Protein AF-A0A6G3ZFB7-F1 (afdb_monomer)

pLDDT: mean 81.98, std 13.41, range [34.81, 96.88]

Radius of gyration: 30.28 Å; Cα contacts (8 Å, |Δi|>4): 192; chains: 1; bounding box: 73×46×76 Å

Sequence (245 aa):
MYDPETALKEPRSVVLTEKVARKLFGMADPMGQELKMESRTIMKVTGIIEDLPIQSHLEFGMLASYSTWQGTEFTNEGVYGDNHFRNFYTYTYVLLYPEVDPADMALQLTELVTTRKKVDLVSDVFTLQQLYEIHLYSDLQYELKATGGGVKIWILLGISMLILVLTWANYFNLSVAYAFELSKSIAIGKLAGANQFQIAGQLFIENLFVTTIGWLIGVIMAITLTPSVEYLFEIELSSMGILAN

Solvent-accessible surface area (backbone atoms only — not comparable to full-atom values): 14682 Å² total; per-residue (Å²): 138,64,53,86,89,56,30,46,63,52,61,39,17,25,32,26,19,47,68,44,44,38,71,76,45,55,89,55,81,54,72,70,38,79,45,75,43,95,88,69,49,66,26,32,28,41,34,75,42,76,68,74,61,90,87,48,64,73,71,75,53,66,47,66,15,62,54,36,57,72,40,73,86,73,43,84,74,68,81,67,60,92,48,66,92,73,50,88,87,63,89,83,87,80,88,78,60,95,88,59,55,60,68,61,51,18,52,50,51,31,49,47,39,45,71,76,62,66,47,87,64,95,52,98,59,55,81,76,76,60,80,88,44,41,52,37,72,51,83,62,97,79,60,80,47,88,52,70,37,51,67,55,55,54,52,50,51,51,52,54,49,53,52,50,51,53,52,48,54,51,51,51,54,50,52,59,62,48,47,58,60,49,50,52,52,52,50,53,41,48,76,73,67,51,51,76,65,58,54,52,50,52,51,49,51,53,52,50,50,54,51,49,52,52,49,52,54,49,53,53,49,48,66,69,44,43,64,59,50,26,66,76,68,76,44,91,70,66,71,61,65,77,73,71,112

Nearest PDB structures (foldseek):
  5lil-assembly1_A  TM=3.709E-01  e=1.781E-03  Aggregatibacter actinomycetemcomitans

Structure (mmCIF, N/CA/C/O backbone):
data_AF-A0A6G3ZFB7-F1
#
_entry.id   AF-A0A6G3ZFB7-F1
#
loop_
_atom_site.group_PDB
_atom_site.id
_atom_site.type_symbol
_atom_site.label_atom_id
_atom_site.label_alt_id
_atom_site.label_comp_id
_atom_site.label_asym_id
_atom_site.label_entity_id
_atom_site.label_seq_id
_atom_site.pdbx_PDB_ins_code
_atom_site.Cartn_x
_atom_site.Cartn_y
_atom_site.Cartn_z
_atom_site.occupancy
_atom_site.B_iso_or_equiv
_atom_site.auth_seq_id
_atom_site.auth_comp_id
_atom_site.auth_asym_id
_atom_site.auth_atom_id
_atom_site.pdbx_PDB_model_num
ATOM 1 N N . MET A 1 1 ? -4.963 5.119 -28.635 1.00 57.31 1 MET A N 1
ATOM 2 C CA . MET A 1 1 ? -5.100 3.825 -27.932 1.00 57.31 1 MET A CA 1
ATOM 3 C C . MET A 1 1 ? -3.837 3.037 -28.220 1.00 57.31 1 MET A C 1
ATOM 5 O O . MET A 1 1 ? -3.513 2.893 -29.393 1.00 57.31 1 MET A O 1
ATOM 9 N N . TYR A 1 2 ? -3.069 2.675 -27.195 1.00 79.44 2 TYR A N 1
ATOM 10 C CA . TYR A 1 2 ? -1.843 1.888 -27.355 1.00 79.44 2 TYR A CA 1
ATOM 11 C C . TYR A 1 2 ? -2.155 0.405 -27.133 1.00 79.44 2 TYR A C 1
ATOM 13 O O . TYR A 1 2 ? -3.170 0.074 -26.521 1.00 79.44 2 TYR A O 1
ATOM 21 N N . ASP A 1 3 ? -1.289 -0.469 -27.630 1.00 87.75 3 ASP A N 1
ATOM 22 C CA . ASP A 1 3 ? -1.364 -1.904 -27.372 1.00 87.75 3 ASP A CA 1
ATOM 23 C C . ASP A 1 3 ? -0.310 -2.278 -26.309 1.00 87.75 3 ASP A C 1
ATOM 25 O O . ASP A 1 3 ? 0.891 -2.118 -26.563 1.00 87.75 3 ASP A O 1
ATOM 29 N N . PRO A 1 4 ? -0.726 -2.744 -25.113 1.00 85.62 4 PRO A N 1
ATOM 30 C CA . PRO A 1 4 ? 0.190 -3.106 -24.034 1.00 85.62 4 PRO A CA 1
ATOM 31 C C . PRO A 1 4 ? 1.237 -4.146 -24.437 1.00 85.62 4 PRO A C 1
ATOM 33 O O . PRO A 1 4 ? 2.359 -4.103 -23.934 1.00 85.62 4 PRO A O 1
ATOM 36 N N . GLU A 1 5 ? 0.909 -5.057 -25.358 1.00 86.00 5 GLU A N 1
ATOM 37 C CA . GLU A 1 5 ? 1.833 -6.114 -25.763 1.00 86.00 5 GLU A CA 1
ATOM 38 C C . GLU A 1 5 ? 2.941 -5.619 -26.689 1.00 86.00 5 GLU A C 1
ATOM 40 O O . GLU A 1 5 ? 3.973 -6.280 -26.816 1.00 86.00 5 GLU A O 1
ATOM 45 N N . THR A 1 6 ? 2.743 -4.499 -27.383 1.00 87.81 6 THR A N 1
ATOM 46 C CA . THR A 1 6 ? 3.697 -3.983 -28.376 1.00 87.81 6 THR A CA 1
ATOM 47 C C . THR A 1 6 ? 4.373 -2.689 -27.946 1.00 87.81 6 THR A C 1
ATOM 49 O O . THR A 1 6 ? 5.453 -2.385 -28.454 1.00 87.81 6 THR A O 1
ATOM 52 N N . ALA A 1 7 ? 3.827 -1.987 -26.948 1.00 88.69 7 ALA A N 1
ATOM 53 C CA . ALA A 1 7 ? 4.289 -0.671 -26.515 1.00 88.69 7 ALA A CA 1
ATOM 54 C C . ALA A 1 7 ? 5.788 -0.588 -26.166 1.00 88.69 7 ALA A C 1
ATOM 56 O O . ALA A 1 7 ? 6.390 0.463 -26.358 1.00 88.69 7 ALA A O 1
ATOM 57 N N . LEU A 1 8 ? 6.420 -1.665 -25.688 1.00 90.25 8 LEU A N 1
ATOM 58 C CA . LEU A 1 8 ? 7.847 -1.681 -25.323 1.00 90.25 8 LEU A CA 1
ATOM 59 C C . LEU A 1 8 ? 8.668 -2.742 -26.076 1.00 90.25 8 LEU A C 1
ATOM 61 O O . LEU A 1 8 ? 9.767 -3.080 -25.643 1.00 90.25 8 LEU A O 1
ATOM 65 N N . LYS A 1 9 ? 8.163 -3.280 -27.196 1.00 88.38 9 LYS A N 1
ATOM 66 C CA . LYS A 1 9 ? 8.897 -4.290 -27.986 1.00 88.38 9 LYS A CA 1
ATOM 67 C C . LYS A 1 9 ? 10.032 -3.673 -28.808 1.00 88.38 9 LYS A C 1
ATOM 69 O O . LYS A 1 9 ? 11.150 -4.190 -28.810 1.00 88.38 9 LYS A O 1
ATOM 74 N N . GLU A 1 10 ? 9.762 -2.568 -29.499 1.00 87.50 10 GLU A N 1
ATOM 75 C CA . GLU A 1 10 ? 10.748 -1.925 -30.373 1.00 87.50 10 GLU A CA 1
ATOM 76 C C . GLU A 1 10 ? 11.788 -1.126 -29.563 1.00 87.50 10 GLU A C 1
ATOM 78 O O . GLU A 1 10 ? 11.436 -0.515 -28.544 1.00 87.50 10 GLU A O 1
ATOM 83 N N . PRO A 1 11 ? 13.067 -1.090 -29.985 1.00 87.31 11 PRO A N 1
ATOM 84 C CA . PRO A 1 11 ? 14.057 -0.196 -29.394 1.00 87.31 11 PRO A CA 1
ATOM 85 C C . PRO A 1 11 ? 13.613 1.265 -29.497 1.00 87.31 11 PRO A C 1
ATOM 87 O O . PRO A 1 11 ? 12.897 1.645 -30.419 1.00 87.31 11 PRO A O 1
ATOM 90 N N . ARG A 1 12 ? 14.083 2.103 -28.570 1.00 89.06 12 ARG A N 1
ATOM 91 C CA . ARG A 1 12 ? 13.749 3.533 -28.479 1.00 89.06 12 ARG A CA 1
ATOM 92 C C . ARG A 1 12 ? 12.255 3.794 -28.256 1.00 89.06 12 ARG A C 1
ATOM 94 O O . ARG A 1 12 ? 11.794 4.892 -28.539 1.00 89.06 12 ARG A O 1
ATOM 101 N N . SER A 1 13 ? 11.508 2.827 -27.734 1.00 93.12 13 SER A N 1
ATOM 102 C CA . SER A 1 13 ? 10.107 3.013 -27.336 1.00 93.12 13 SER A CA 1
ATOM 103 C C . SER A 1 13 ? 10.006 3.413 -25.869 1.00 93.12 13 SER A C 1
ATOM 105 O O . SER A 1 13 ? 10.772 2.907 -25.042 1.00 93.12 13 SER A O 1
ATOM 107 N N . VAL A 1 14 ? 9.057 4.289 -25.539 1.00 93.94 14 VAL A N 1
ATOM 108 C CA . VAL A 1 14 ? 8.814 4.735 -24.165 1.00 93.94 14 VAL A CA 1
ATOM 109 C C . VAL A 1 14 ? 7.327 4.812 -23.834 1.00 93.94 14 VAL A C 1
ATOM 111 O O . VAL A 1 14 ? 6.515 5.315 -24.610 1.00 93.94 14 VAL A O 1
ATOM 114 N N . VAL A 1 15 ? 6.985 4.337 -22.641 1.00 95.19 15 VAL A N 1
ATOM 115 C CA . VAL A 1 15 ? 5.663 4.448 -22.031 1.00 95.19 15 VAL A CA 1
ATOM 116 C C . VAL A 1 15 ? 5.741 5.426 -20.863 1.00 95.19 15 VAL A C 1
ATOM 118 O O . VAL A 1 15 ? 6.679 5.370 -20.070 1.00 95.19 15 VAL A O 1
ATOM 121 N N . LEU A 1 16 ? 4.771 6.332 -20.757 1.00 95.38 16 LEU A N 1
ATOM 122 C CA . LEU A 1 16 ? 4.706 7.351 -19.703 1.00 95.38 16 LEU A CA 1
ATOM 123 C C . LEU A 1 16 ? 3.470 7.151 -18.832 1.00 95.38 16 LEU A C 1
ATOM 125 O O . LEU A 1 16 ? 2.449 6.680 -19.327 1.00 95.38 16 LEU A O 1
ATOM 129 N N . THR A 1 17 ? 3.526 7.575 -17.570 1.00 95.69 17 THR A N 1
ATOM 130 C CA . THR A 1 17 ? 2.288 7.763 -16.800 1.00 95.69 17 THR A CA 1
ATOM 131 C C . THR A 1 17 ? 1.587 9.054 -17.222 1.00 95.69 17 THR A C 1
ATOM 133 O O . THR A 1 17 ? 2.231 9.986 -17.722 1.00 95.69 17 THR A O 1
ATOM 136 N N . GLU A 1 18 ? 0.276 9.145 -17.006 1.00 94.25 18 GLU A N 1
ATOM 137 C CA . GLU A 1 18 ? -0.508 10.344 -17.321 1.00 94.25 18 GLU A CA 1
ATOM 138 C C . GLU A 1 18 ? 0.072 11.620 -16.693 1.00 94.25 18 GLU A C 1
ATOM 140 O O . GLU A 1 18 ? 0.183 12.647 -17.375 1.00 94.25 18 GLU A O 1
ATOM 145 N N . LYS A 1 19 ? 0.499 11.572 -15.422 1.00 94.38 19 LYS A N 1
ATOM 146 C CA . LYS A 1 19 ? 1.113 12.716 -14.730 1.00 94.38 19 LYS A CA 1
ATOM 147 C C . LYS A 1 19 ? 2.380 13.200 -15.426 1.00 94.38 19 LYS A C 1
ATOM 149 O O . LYS A 1 19 ? 2.572 14.408 -15.587 1.00 94.38 19 LYS A O 1
ATOM 154 N N . VAL A 1 20 ? 3.245 12.282 -15.859 1.00 95.06 20 VAL A N 1
ATOM 155 C CA . VAL A 1 20 ? 4.497 12.631 -16.549 1.00 95.06 20 VAL A CA 1
ATOM 156 C C . VAL A 1 20 ? 4.234 13.110 -17.967 1.00 95.06 20 VAL A C 1
ATOM 158 O O . VAL A 1 20 ? 4.790 14.130 -18.373 1.00 95.06 20 VAL A O 1
ATOM 161 N N . ALA A 1 21 ? 3.347 12.439 -18.697 1.00 94.88 21 ALA A N 1
ATOM 162 C CA . ALA A 1 21 ? 2.944 12.849 -20.034 1.00 94.88 21 ALA A CA 1
ATOM 163 C C . ALA A 1 21 ? 2.398 14.287 -20.031 1.00 94.88 21 ALA A C 1
ATOM 165 O O . ALA A 1 21 ? 2.851 15.128 -20.807 1.00 94.88 21 ALA A O 1
ATOM 166 N N . ARG A 1 22 ? 1.517 14.617 -19.081 1.00 94.75 22 ARG A N 1
ATOM 167 C CA . ARG A 1 22 ? 0.973 15.972 -18.913 1.00 94.75 22 ARG A CA 1
ATOM 168 C C . ARG A 1 22 ? 2.038 16.992 -18.519 1.00 94.75 22 ARG A C 1
ATOM 170 O O . ARG A 1 22 ? 2.011 18.122 -18.995 1.00 94.75 22 ARG A O 1
ATOM 177 N N . LYS A 1 23 ? 2.996 16.612 -17.671 1.00 94.94 23 LYS A N 1
ATOM 178 C CA . LYS A 1 23 ? 4.107 17.492 -17.276 1.00 94.94 23 L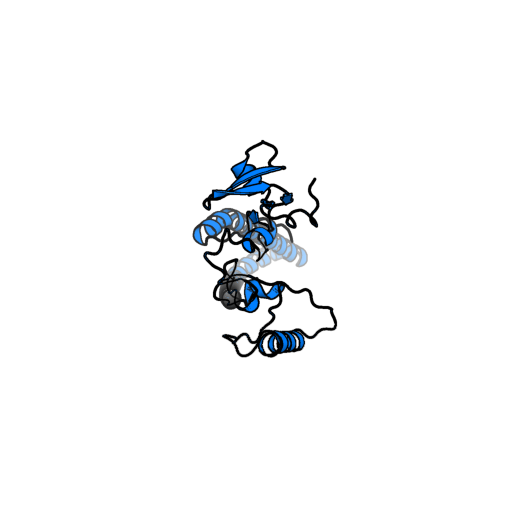YS A CA 1
ATOM 179 C C . LYS A 1 23 ? 5.025 17.833 -18.455 1.00 94.94 23 LYS A C 1
ATOM 181 O O . LYS A 1 23 ? 5.519 18.954 -18.519 1.00 94.94 23 LYS A O 1
ATOM 186 N N . LEU A 1 24 ? 5.260 16.881 -19.358 1.00 93.25 24 LEU A N 1
ATOM 187 C CA . LEU A 1 24 ? 6.164 17.048 -20.500 1.00 93.25 24 LEU A CA 1
ATOM 188 C C . LEU A 1 24 ? 5.489 17.714 -21.708 1.00 93.25 24 LEU A C 1
ATOM 190 O O . LEU A 1 24 ? 6.096 18.572 -22.341 1.00 93.25 24 LEU A O 1
ATOM 194 N N . PHE A 1 25 ? 4.245 17.342 -22.017 1.00 94.00 25 PHE A N 1
ATOM 195 C CA . PHE A 1 25 ? 3.545 17.758 -23.241 1.00 94.00 25 PHE A CA 1
ATOM 196 C C . PHE A 1 25 ? 2.389 18.742 -22.993 1.00 94.00 25 PHE A C 1
ATOM 198 O O . PHE A 1 25 ? 1.798 19.269 -23.939 1.00 94.00 25 PHE A O 1
ATOM 205 N N . GLY A 1 26 ? 2.055 19.031 -21.732 1.00 92.25 26 GLY A N 1
ATOM 206 C CA . GLY A 1 26 ? 0.933 19.896 -21.378 1.00 92.25 26 GLY A CA 1
ATOM 207 C C . GLY A 1 26 ? -0.397 19.293 -21.827 1.00 92.25 26 GLY A C 1
ATOM 208 O O . GLY A 1 26 ? -0.807 18.244 -21.338 1.00 92.25 26 GLY A O 1
ATOM 209 N N . MET A 1 27 ? -1.069 19.981 -22.753 1.00 89.38 27 MET A N 1
ATOM 210 C CA . MET A 1 27 ? -2.343 19.552 -23.351 1.00 89.38 27 MET A CA 1
ATOM 211 C C . MET A 1 27 ? -2.168 18.929 -24.747 1.00 89.38 27 MET A C 1
ATOM 213 O O . MET A 1 27 ? -3.162 18.576 -25.378 1.00 89.38 27 MET A O 1
ATOM 217 N N . ALA A 1 28 ? -0.937 18.847 -25.265 1.00 91.81 28 ALA A N 1
ATOM 218 C CA . ALA A 1 28 ? -0.670 18.224 -26.558 1.00 91.81 28 ALA A CA 1
ATOM 219 C C . ALA A 1 28 ? -0.742 16.695 -26.450 1.00 91.81 28 ALA A C 1
ATOM 221 O O . ALA A 1 28 ? -0.399 16.137 -25.411 1.00 91.81 28 ALA A O 1
ATOM 222 N N . ASP A 1 29 ? -1.153 16.027 -27.533 1.00 92.75 29 ASP A N 1
ATOM 223 C CA . ASP A 1 29 ? -1.179 14.562 -27.597 1.00 92.75 29 ASP A CA 1
ATOM 224 C C . ASP A 1 29 ? 0.259 14.005 -27.565 1.00 92.75 29 ASP A C 1
ATOM 226 O O . ASP A 1 29 ? 1.003 14.234 -28.524 1.00 92.75 29 ASP A O 1
ATOM 230 N N . PRO A 1 30 ? 0.678 13.294 -26.499 1.00 92.94 30 PRO A N 1
ATOM 231 C CA . PRO A 1 30 ? 2.038 12.768 -26.372 1.00 92.94 30 PRO A CA 1
ATOM 232 C C . PRO A 1 30 ? 2.327 11.619 -27.339 1.00 92.94 30 PRO A C 1
ATOM 234 O O . PRO A 1 30 ? 3.491 11.309 -27.588 1.00 92.94 30 PRO A O 1
ATOM 237 N N . MET A 1 31 ? 1.295 10.939 -27.844 1.00 93.94 31 MET A N 1
ATOM 238 C CA . MET A 1 31 ? 1.462 9.697 -28.589 1.00 93.94 31 MET A CA 1
ATOM 239 C C . MET A 1 31 ? 2.256 9.906 -29.880 1.00 93.94 31 MET A C 1
ATOM 241 O O . MET A 1 31 ? 1.955 10.766 -30.702 1.00 93.94 31 MET A O 1
ATOM 245 N N . GLY A 1 32 ? 3.280 9.077 -30.077 1.00 93.19 32 GLY A N 1
ATOM 246 C CA . GLY A 1 32 ? 4.155 9.119 -31.243 1.00 93.19 32 GLY A CA 1
ATOM 247 C C . GLY A 1 32 ? 5.169 10.262 -31.252 1.00 93.19 32 GLY A C 1
ATOM 248 O O . GLY A 1 32 ? 5.986 10.297 -32.172 1.00 93.19 32 GLY A O 1
ATOM 249 N N . GLN A 1 33 ? 5.153 11.153 -30.256 1.00 93.50 33 GLN A N 1
ATOM 250 C CA . GLN A 1 33 ? 6.143 12.218 -30.138 1.00 93.50 33 GLN A CA 1
ATOM 251 C C . GLN A 1 33 ? 7.505 11.685 -29.693 1.00 93.50 33 GLN A C 1
ATOM 253 O O . GLN A 1 33 ? 7.621 10.617 -29.087 1.00 93.50 33 GLN A O 1
ATOM 258 N N . GLU A 1 34 ? 8.544 12.456 -29.995 1.00 93.19 34 GLU A N 1
ATOM 259 C CA . GLU A 1 34 ? 9.920 12.143 -29.642 1.0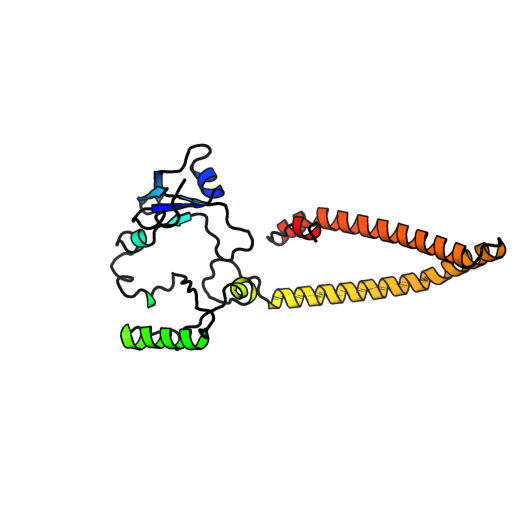0 93.19 34 GLU A CA 1
ATOM 260 C C . GLU A 1 34 ? 10.336 12.841 -28.342 1.00 93.19 34 GLU A C 1
ATOM 262 O O . GLU A 1 34 ? 10.130 14.038 -28.147 1.00 93.19 34 GLU A O 1
ATOM 267 N N . LEU A 1 35 ? 10.978 12.082 -27.462 1.00 90.44 35 LEU A N 1
ATOM 268 C CA . LEU A 1 35 ? 11.613 12.530 -26.238 1.00 90.44 35 LEU A CA 1
ATOM 269 C C . LEU A 1 35 ? 13.118 12.348 -26.358 1.00 90.44 35 LEU A C 1
ATOM 271 O O . LEU A 1 35 ? 13.624 11.243 -26.555 1.00 90.44 35 LEU A O 1
ATOM 275 N N . LYS A 1 36 ? 13.849 13.446 -26.198 1.00 88.56 36 LYS A N 1
ATOM 276 C CA . LYS A 1 36 ? 15.306 13.418 -26.151 1.00 88.56 36 LYS A CA 1
ATOM 277 C C . LYS A 1 36 ? 15.765 13.188 -24.715 1.00 88.56 36 LYS A C 1
ATOM 279 O O . LYS A 1 36 ? 15.541 14.034 -23.855 1.00 88.56 36 LYS A O 1
ATOM 284 N N . MET A 1 37 ? 16.423 12.061 -24.476 1.00 82.56 37 MET A N 1
ATOM 285 C CA . MET A 1 37 ? 17.058 11.754 -23.196 1.00 82.56 37 MET A CA 1
ATOM 286 C C . MET A 1 37 ? 18.366 12.531 -23.029 1.00 82.56 37 MET A C 1
ATOM 288 O O . MET A 1 37 ? 18.988 12.945 -24.013 1.00 82.56 37 MET A O 1
ATOM 292 N N . GLU A 1 38 ? 18.820 12.695 -21.785 1.00 75.44 38 GLU A N 1
ATOM 293 C CA . GLU A 1 38 ? 20.102 13.350 -21.473 1.00 75.44 38 GLU A CA 1
ATOM 294 C C . GLU A 1 38 ? 21.290 12.670 -22.172 1.00 75.44 38 GLU A C 1
ATOM 296 O O . GLU A 1 38 ? 22.210 13.344 -22.638 1.00 75.44 38 GLU A O 1
ATOM 301 N N . SER A 1 39 ? 21.208 11.349 -22.371 1.00 67.69 39 SER A N 1
ATOM 302 C CA . SER A 1 39 ? 22.164 10.535 -23.138 1.00 67.69 39 SER A CA 1
ATOM 303 C C . SER A 1 39 ? 22.217 10.860 -24.639 1.00 67.69 39 SER A C 1
ATOM 305 O O . SER A 1 39 ? 22.973 10.235 -25.375 1.00 67.69 39 SER A O 1
ATOM 307 N N . ARG A 1 40 ? 21.423 11.830 -25.120 1.00 72.94 40 ARG A N 1
ATOM 308 C CA . ARG A 1 40 ? 21.181 12.157 -26.540 1.00 72.94 40 ARG A CA 1
ATOM 309 C C . ARG A 1 40 ? 20.417 11.080 -27.313 1.00 72.94 40 ARG A C 1
ATOM 311 O O . ARG A 1 40 ? 20.197 11.251 -28.512 1.00 72.94 40 ARG A O 1
ATOM 318 N N . THR A 1 41 ? 19.950 10.029 -26.645 1.00 81.69 41 THR A N 1
ATOM 319 C CA . THR A 1 41 ? 19.061 9.025 -27.232 1.00 81.69 41 THR A CA 1
ATOM 320 C C . THR A 1 41 ? 17.675 9.630 -27.437 1.00 81.69 41 THR A C 1
ATOM 322 O O . THR A 1 41 ? 17.043 10.098 -26.492 1.00 81.69 41 THR A O 1
ATOM 325 N N . ILE A 1 42 ? 17.194 9.618 -28.677 1.00 89.00 42 ILE A N 1
ATOM 326 C CA . ILE A 1 42 ? 15.802 9.944 -28.992 1.00 89.00 42 ILE A CA 1
ATOM 327 C C . ILE A 1 42 ? 14.953 8.692 -28.778 1.00 89.00 42 ILE A C 1
ATOM 329 O O . ILE A 1 42 ? 15.311 7.627 -29.288 1.00 89.00 42 ILE A O 1
ATOM 333 N N . MET A 1 43 ? 13.861 8.830 -28.028 1.00 90.88 43 MET A N 1
ATOM 334 C CA . MET A 1 43 ? 12.858 7.793 -27.790 1.00 90.88 43 MET A CA 1
ATOM 335 C C . MET A 1 43 ? 11.483 8.269 -28.240 1.00 90.88 43 MET A C 1
ATOM 337 O O . MET A 1 43 ? 11.163 9.442 -28.106 1.00 90.88 43 MET A O 1
ATOM 341 N N . LYS A 1 44 ? 10.654 7.368 -28.749 1.00 94.56 44 LYS A N 1
ATOM 342 C CA . LYS A 1 44 ? 9.302 7.645 -29.218 1.00 94.56 44 LYS A CA 1
ATOM 343 C C . LYS A 1 44 ? 8.281 7.182 -28.192 1.00 94.56 44 LYS A C 1
ATOM 345 O O . LYS A 1 44 ? 8.341 6.042 -27.734 1.00 94.56 44 LYS A O 1
ATOM 350 N N . VAL A 1 45 ? 7.323 8.045 -27.868 1.00 95.81 45 VAL A N 1
ATOM 351 C CA . VAL A 1 45 ? 6.210 7.701 -26.979 1.00 95.81 45 VAL A CA 1
ATOM 352 C C . VAL A 1 45 ? 5.282 6.719 -27.689 1.00 95.81 45 VAL A C 1
ATOM 354 O O . VAL A 1 45 ? 4.670 7.039 -28.709 1.00 95.81 45 VAL A O 1
ATOM 357 N N . THR A 1 46 ? 5.177 5.514 -27.151 1.00 95.94 46 THR A N 1
ATOM 358 C CA . THR A 1 46 ? 4.402 4.397 -27.712 1.00 95.94 46 THR A CA 1
ATOM 359 C C . THR A 1 46 ? 3.224 3.999 -26.833 1.00 95.94 46 THR A C 1
ATOM 361 O O . THR A 1 46 ? 2.367 3.240 -27.283 1.00 95.94 46 THR A O 1
ATOM 364 N N . GLY A 1 47 ? 3.134 4.534 -25.615 1.00 94.06 47 GLY A N 1
ATOM 365 C CA . GLY A 1 47 ? 1.992 4.330 -24.735 1.00 94.06 47 GLY A CA 1
ATOM 366 C C . GLY A 1 47 ? 1.923 5.347 -23.603 1.00 94.06 47 GLY A C 1
ATOM 367 O O . GLY A 1 47 ? 2.928 5.935 -23.199 1.00 94.06 47 GLY A O 1
ATOM 368 N N . ILE A 1 48 ? 0.711 5.536 -23.093 1.00 94.31 48 ILE A N 1
ATOM 369 C CA . ILE A 1 48 ? 0.427 6.331 -21.900 1.00 94.31 48 ILE A CA 1
ATOM 370 C C . ILE A 1 48 ? -0.445 5.464 -21.008 1.00 94.31 48 ILE A C 1
ATOM 372 O O . ILE A 1 48 ? -1.484 4.993 -21.464 1.00 94.31 48 ILE A O 1
ATOM 376 N N . ILE A 1 49 ? -0.015 5.249 -19.772 1.00 93.88 49 ILE A N 1
ATOM 377 C CA . ILE A 1 49 ? -0.747 4.467 -18.776 1.00 93.88 49 ILE A CA 1
ATOM 378 C C . ILE A 1 49 ? -1.280 5.375 -17.673 1.00 93.88 49 ILE A C 1
ATOM 380 O O . ILE A 1 49 ? -0.719 6.446 -17.427 1.00 93.88 49 ILE A O 1
ATOM 384 N N . GLU A 1 50 ? -2.322 4.918 -16.984 1.00 92.38 50 GLU A N 1
ATOM 385 C CA . GLU A 1 50 ? -2.806 5.552 -15.757 1.00 92.38 50 GLU A CA 1
ATOM 386 C C . GLU A 1 50 ? -1.686 5.652 -14.709 1.00 92.38 50 GLU A C 1
ATOM 388 O O . GLU A 1 50 ? -0.739 4.857 -14.694 1.00 92.38 50 GLU A O 1
ATOM 393 N N . ASP A 1 51 ? -1.783 6.652 -13.832 1.00 91.00 51 ASP A N 1
ATOM 394 C CA . ASP A 1 51 ? -0.836 6.786 -12.730 1.00 91.00 51 ASP A CA 1
ATOM 395 C C . ASP A 1 51 ? -0.931 5.578 -11.787 1.00 91.00 51 ASP A C 1
ATOM 397 O O . ASP A 1 51 ? -2.011 5.087 -11.456 1.00 91.00 51 ASP A O 1
ATOM 401 N N . LEU A 1 52 ? 0.233 5.093 -11.356 1.00 88.56 52 LEU A N 1
ATOM 402 C CA . LEU A 1 52 ? 0.337 3.913 -10.504 1.00 88.56 52 LEU A CA 1
ATOM 403 C C . LEU A 1 52 ? -0.326 4.180 -9.144 1.00 88.56 52 LEU A C 1
ATOM 405 O O . LEU A 1 52 ? -0.200 5.285 -8.604 1.00 88.56 52 LEU A O 1
ATOM 409 N N . PRO A 1 53 ? -0.991 3.178 -8.543 1.00 85.44 53 PRO A N 1
ATOM 410 C CA . PRO A 1 53 ? -1.566 3.345 -7.219 1.00 85.44 53 PRO A CA 1
ATOM 411 C C . PRO A 1 53 ? -0.459 3.620 -6.196 1.00 85.44 53 PRO A C 1
ATOM 413 O O . PRO A 1 53 ? 0.609 3.012 -6.244 1.00 85.44 53 PRO A O 1
ATOM 416 N N . ILE A 1 54 ? -0.752 4.469 -5.205 1.00 78.56 54 ILE A N 1
ATOM 417 C CA . ILE A 1 54 ? 0.180 4.839 -4.117 1.00 78.56 54 ILE A CA 1
ATOM 418 C C . ILE A 1 54 ? 0.721 3.596 -3.382 1.00 78.56 54 ILE A C 1
ATOM 420 O O . ILE A 1 54 ? 1.839 3.582 -2.871 1.00 78.56 54 ILE A O 1
ATOM 424 N N . GLN A 1 55 ? -0.061 2.517 -3.367 1.00 75.38 55 GLN A N 1
ATOM 425 C CA . GLN A 1 55 ? 0.252 1.244 -2.719 1.00 75.38 55 GLN A CA 1
ATOM 426 C C . GLN A 1 55 ? 1.162 0.331 -3.563 1.00 75.38 55 GLN A C 1
ATOM 428 O O . GLN A 1 55 ? 1.516 -0.756 -3.118 1.00 75.38 55 GLN A O 1
ATOM 433 N N . SER A 1 56 ? 1.542 0.731 -4.778 1.00 83.62 56 SER A N 1
ATOM 434 C CA . SER A 1 56 ? 2.478 -0.028 -5.611 1.00 83.62 56 SER A CA 1
ATOM 435 C C . SER A 1 56 ? 3.892 0.041 -5.028 1.00 83.62 56 SER A C 1
ATOM 437 O O . SER A 1 56 ? 4.337 1.103 -4.581 1.00 83.62 56 SER A O 1
ATOM 439 N N . HIS A 1 57 ? 4.608 -1.087 -5.019 1.00 82.12 57 HIS A N 1
ATOM 440 C CA . HIS A 1 57 ? 6.054 -1.108 -4.746 1.00 82.12 57 HIS A CA 1
ATOM 441 C C . HIS A 1 57 ? 6.854 -0.687 -5.987 1.00 82.12 57 HIS A C 1
ATOM 443 O O . HIS A 1 57 ? 7.986 -0.227 -5.879 1.00 82.12 57 HIS A O 1
ATOM 449 N N . LEU A 1 58 ? 6.250 -0.833 -7.168 1.00 86.94 58 LEU A N 1
ATOM 450 C CA . LEU A 1 58 ? 6.791 -0.373 -8.432 1.00 86.94 58 LEU A CA 1
ATOM 451 C C . LEU A 1 58 ? 6.347 1.076 -8.648 1.00 86.94 58 LEU A C 1
ATOM 453 O O . LEU A 1 58 ? 5.168 1.324 -8.901 1.00 86.94 58 LEU A O 1
ATOM 457 N N . GLU A 1 59 ? 7.282 2.016 -8.546 1.00 85.19 59 GLU A N 1
ATOM 458 C CA . GLU A 1 59 ? 7.047 3.442 -8.767 1.00 85.19 59 GLU A CA 1
ATOM 459 C C . GLU A 1 59 ? 7.900 3.925 -9.943 1.00 85.19 59 GLU A C 1
ATOM 461 O O . GLU A 1 59 ? 9.127 3.853 -9.919 1.00 85.19 59 GLU A O 1
ATOM 466 N N . PHE A 1 60 ? 7.249 4.393 -11.006 1.00 90.00 60 PHE A N 1
ATOM 467 C CA . PHE A 1 60 ? 7.925 4.986 -12.153 1.00 90.00 60 PHE A CA 1
ATOM 468 C C . PHE A 1 60 ? 7.044 6.045 -12.807 1.00 90.00 60 PHE A C 1
ATOM 470 O O . PHE A 1 60 ? 5.820 5.976 -12.776 1.00 90.00 60 PHE A O 1
ATOM 477 N N . GLY A 1 61 ? 7.691 7.010 -13.457 1.00 91.19 61 GLY A N 1
ATOM 478 C CA . GLY A 1 61 ? 7.032 7.966 -14.347 1.00 91.19 61 GLY A CA 1
ATOM 479 C C . GLY A 1 61 ? 7.197 7.640 -15.836 1.00 91.19 61 GLY A C 1
ATOM 480 O O . GLY A 1 61 ? 6.469 8.152 -16.685 1.00 91.19 61 GLY A O 1
ATOM 481 N N . MET A 1 62 ? 8.182 6.798 -16.152 1.00 91.50 62 MET A N 1
ATOM 482 C CA . MET A 1 62 ? 8.603 6.454 -17.502 1.00 91.50 62 MET A CA 1
ATOM 483 C C . MET A 1 62 ? 9.149 5.025 -17.519 1.00 91.50 62 MET A C 1
ATOM 485 O O . MET A 1 62 ? 9.985 4.681 -16.687 1.00 91.50 62 MET A O 1
ATOM 489 N N . LEU A 1 63 ? 8.721 4.225 -18.493 1.00 91.25 63 LEU A N 1
ATOM 490 C CA . LEU A 1 63 ? 9.314 2.932 -18.822 1.00 91.25 63 LEU A CA 1
ATOM 491 C C . LEU A 1 63 ? 9.873 2.986 -20.234 1.00 91.25 63 LEU A C 1
ATOM 493 O O . LEU A 1 63 ? 9.144 3.263 -21.183 1.00 91.25 63 LEU A O 1
ATOM 497 N N . ALA A 1 64 ? 11.160 2.700 -20.375 1.00 89.44 64 ALA A N 1
ATOM 498 C CA . ALA A 1 64 ? 11.811 2.582 -21.669 1.00 89.44 64 ALA A CA 1
ATOM 499 C C . ALA A 1 64 ? 11.952 1.109 -22.062 1.00 89.44 64 ALA A C 1
ATOM 501 O O . ALA A 1 64 ? 12.099 0.228 -21.214 1.00 89.44 64 ALA A O 1
ATOM 502 N N . SER A 1 65 ? 11.925 0.847 -23.365 1.00 87.88 65 SER A N 1
ATOM 503 C CA . SER A 1 65 ? 12.101 -0.498 -23.899 1.00 87.88 65 SER A CA 1
ATOM 504 C C . SER A 1 65 ? 13.470 -1.067 -23.517 1.00 87.88 65 SER A C 1
ATOM 506 O O . SER A 1 65 ? 14.505 -0.452 -23.794 1.00 87.88 65 SER A O 1
ATOM 508 N N . TYR A 1 66 ? 13.476 -2.271 -22.936 1.00 80.94 66 TYR A N 1
ATOM 509 C CA . TYR A 1 66 ? 14.698 -2.966 -22.522 1.00 80.94 66 TYR A CA 1
ATOM 510 C C . TYR A 1 66 ? 15.628 -3.272 -23.706 1.00 80.94 66 TYR A C 1
ATOM 512 O O . TYR A 1 66 ? 16.847 -3.265 -23.546 1.00 80.94 66 TYR A O 1
ATOM 520 N N . SER A 1 67 ? 15.089 -3.462 -24.918 1.00 80.44 67 SER A N 1
ATOM 521 C CA . SER A 1 67 ? 15.912 -3.672 -26.119 1.00 80.44 67 SER A CA 1
ATOM 522 C C . SER A 1 67 ? 16.741 -2.434 -26.485 1.00 80.44 67 SER A C 1
ATOM 524 O O . SER A 1 67 ? 17.828 -2.566 -27.044 1.00 80.44 67 SER A O 1
ATOM 526 N N . THR A 1 68 ? 16.300 -1.236 -26.081 1.00 78.12 68 THR A N 1
ATOM 527 C CA . THR A 1 68 ? 17.101 -0.002 -26.182 1.00 78.12 68 THR A CA 1
ATOM 528 C C . THR A 1 68 ? 18.349 -0.061 -25.304 1.00 78.12 68 THR A C 1
ATOM 530 O O . THR A 1 68 ? 19.390 0.448 -25.701 1.00 78.12 68 THR A O 1
ATOM 533 N N . TRP A 1 69 ? 18.249 -0.688 -24.126 1.00 70.12 69 TRP A N 1
ATOM 534 C CA . TRP A 1 69 ? 19.357 -0.845 -23.179 1.00 70.12 69 TRP A CA 1
ATOM 535 C C . TRP A 1 69 ? 20.353 -1.931 -23.609 1.00 70.12 69 TRP A C 1
ATOM 537 O O . TRP A 1 69 ? 21.542 -1.821 -23.330 1.00 70.12 69 TRP A O 1
ATOM 547 N N . GLN A 1 70 ? 19.879 -2.976 -24.296 1.00 62.22 70 GLN A N 1
ATOM 548 C CA . GLN A 1 70 ? 20.737 -4.027 -24.862 1.00 62.22 70 GLN A CA 1
ATOM 549 C C . GLN A 1 70 ? 21.541 -3.547 -26.075 1.00 62.22 70 GLN A C 1
ATOM 551 O O . GLN A 1 70 ? 22.644 -4.034 -26.323 1.00 62.22 70 GLN A O 1
ATOM 556 N N . GLY A 1 71 ? 21.000 -2.590 -26.833 1.00 57.12 71 GLY A N 1
ATOM 557 C CA . GLY A 1 71 ? 21.779 -1.841 -27.807 1.00 57.12 71 GLY A CA 1
ATOM 558 C C . GLY A 1 71 ? 22.870 -1.067 -27.074 1.00 57.12 71 GLY A C 1
ATOM 559 O O . GLY A 1 71 ? 22.603 -0.406 -26.078 1.00 57.12 71 GLY A O 1
ATOM 560 N N . THR A 1 72 ? 24.102 -1.135 -27.563 1.00 54.06 72 THR A N 1
ATOM 561 C CA . THR A 1 72 ? 25.341 -0.578 -26.985 1.00 54.06 72 THR A CA 1
ATOM 562 C C . THR A 1 72 ? 25.337 0.937 -26.675 1.00 54.06 72 THR A C 1
ATOM 564 O O . THR A 1 72 ? 26.388 1.499 -26.391 1.00 54.06 72 THR A O 1
ATOM 567 N N . GLU A 1 73 ? 24.195 1.625 -26.765 1.00 53.41 73 GLU A N 1
ATOM 568 C CA . GLU A 1 73 ? 24.032 3.068 -26.553 1.00 53.41 73 GLU A CA 1
ATOM 569 C C . GLU A 1 73 ? 24.049 3.478 -25.064 1.00 53.41 73 GLU A C 1
ATOM 571 O O . GLU A 1 73 ? 24.399 4.619 -24.773 1.00 53.41 73 GLU A O 1
ATOM 576 N N . PHE A 1 74 ? 23.717 2.584 -24.118 1.00 52.94 74 PHE A N 1
ATOM 577 C CA . PHE A 1 74 ? 23.685 2.907 -22.673 1.00 52.94 74 PHE A CA 1
ATOM 578 C C . PHE A 1 74 ? 24.820 2.296 -21.847 1.00 52.94 74 PHE A C 1
ATOM 580 O O . PHE A 1 74 ? 25.127 2.782 -20.759 1.00 52.94 74 PHE A O 1
ATOM 587 N N . THR A 1 75 ? 25.471 1.251 -22.354 1.00 52.97 75 THR A N 1
ATOM 588 C CA . THR A 1 75 ? 26.584 0.591 -21.671 1.00 52.97 75 THR A CA 1
ATOM 589 C C . THR A 1 75 ? 27.835 0.758 -22.518 1.00 52.97 75 THR A C 1
ATOM 591 O O . THR A 1 75 ? 27.931 0.156 -23.588 1.00 52.97 75 THR A O 1
ATOM 594 N N . ASN A 1 76 ? 28.795 1.559 -22.046 1.00 46.91 76 ASN A N 1
ATOM 595 C CA . ASN A 1 76 ? 30.147 1.533 -22.598 1.00 46.91 76 ASN A CA 1
ATOM 596 C C . ASN A 1 76 ? 30.636 0.074 -22.580 1.00 46.91 76 ASN A C 1
ATOM 598 O O . ASN A 1 76 ? 30.712 -0.539 -21.519 1.00 46.91 76 ASN A O 1
ATOM 602 N N . GLU A 1 77 ? 30.904 -0.465 -23.769 1.00 44.94 77 GLU A N 1
ATOM 603 C CA . GLU A 1 77 ? 31.657 -1.701 -24.004 1.00 44.94 77 GLU A CA 1
ATOM 604 C C . GLU A 1 77 ? 31.180 -2.955 -23.254 1.00 44.94 77 GLU A C 1
ATOM 606 O O . GLU A 1 77 ? 31.801 -3.367 -22.288 1.00 44.94 77 GLU A O 1
ATOM 611 N N . GLY A 1 78 ? 30.143 -3.647 -23.738 1.00 47.06 78 GLY A N 1
ATOM 612 C CA . GLY A 1 78 ? 30.024 -5.111 -23.577 1.00 47.06 78 GLY A CA 1
ATOM 613 C C . GLY A 1 78 ? 29.967 -5.706 -22.155 1.00 47.06 78 GLY A C 1
ATOM 614 O O . GLY A 1 78 ? 29.858 -6.923 -22.039 1.00 47.06 78 GLY A O 1
ATOM 615 N N . VAL A 1 79 ? 29.989 -4.904 -21.082 1.00 46.78 79 VAL A N 1
ATOM 616 C CA . VAL A 1 79 ? 30.068 -5.382 -19.686 1.00 46.78 79 VAL A CA 1
ATOM 617 C C . VAL A 1 79 ? 28.807 -6.151 -19.273 1.00 46.78 79 VAL A C 1
ATOM 619 O O . VAL A 1 79 ? 28.879 -7.064 -18.455 1.00 46.78 79 VAL A O 1
ATOM 622 N N . TYR A 1 80 ? 27.663 -5.834 -19.885 1.00 50.38 80 TYR A N 1
ATOM 623 C CA . TYR A 1 80 ? 26.378 -6.505 -19.650 1.00 50.38 80 TYR A CA 1
ATOM 624 C C . TYR A 1 80 ? 25.893 -7.333 -20.851 1.00 50.38 80 TYR A C 1
ATOM 626 O O . TYR A 1 80 ? 24.765 -7.822 -20.839 1.00 50.38 80 TYR A O 1
ATOM 634 N N . GLY A 1 81 ? 26.733 -7.497 -21.881 1.00 50.03 81 GLY A N 1
ATOM 635 C CA . GLY A 1 81 ? 26.440 -8.361 -23.023 1.00 50.03 81 GLY A CA 1
ATOM 636 C C . GLY A 1 81 ? 26.408 -9.833 -22.601 1.00 50.03 81 GLY A C 1
ATOM 637 O O . GLY A 1 81 ? 27.331 -10.313 -21.946 1.00 50.03 81 GLY A O 1
ATOM 638 N N . ASP A 1 82 ? 25.322 -10.527 -22.952 1.00 51.22 82 ASP A N 1
ATOM 639 C CA . ASP A 1 82 ? 25.026 -11.962 -22.762 1.00 51.22 82 ASP A CA 1
ATOM 640 C C . ASP A 1 82 ? 25.015 -12.548 -21.333 1.00 51.22 82 ASP A C 1
ATOM 642 O O . ASP A 1 82 ? 24.418 -13.606 -21.114 1.00 51.22 82 ASP A O 1
ATOM 646 N N . ASN A 1 83 ? 25.572 -11.868 -20.327 1.00 55.22 83 ASN A N 1
ATOM 647 C CA . ASN A 1 83 ? 25.604 -12.342 -18.936 1.00 55.22 83 ASN A CA 1
ATOM 648 C C . ASN A 1 83 ? 24.613 -11.594 -18.032 1.00 55.22 83 ASN A C 1
ATOM 650 O O . ASN A 1 83 ? 24.979 -11.010 -17.011 1.00 55.22 83 ASN A O 1
ATOM 654 N N . HIS A 1 84 ? 23.327 -11.668 -18.391 1.00 61.25 84 HIS A N 1
ATOM 655 C CA . HIS A 1 84 ? 22.205 -11.025 -17.687 1.00 61.25 84 HIS A CA 1
ATOM 656 C C . HIS A 1 84 ? 22.148 -11.322 -16.176 1.00 61.25 84 HIS A C 1
ATOM 658 O O . HIS A 1 84 ? 21.698 -10.483 -15.406 1.00 61.25 84 HIS A O 1
ATOM 664 N N . PHE A 1 85 ? 22.664 -12.471 -15.733 1.00 62.97 85 PHE A N 1
ATOM 665 C CA . PHE A 1 85 ? 22.687 -12.870 -14.319 1.00 62.97 85 PHE A C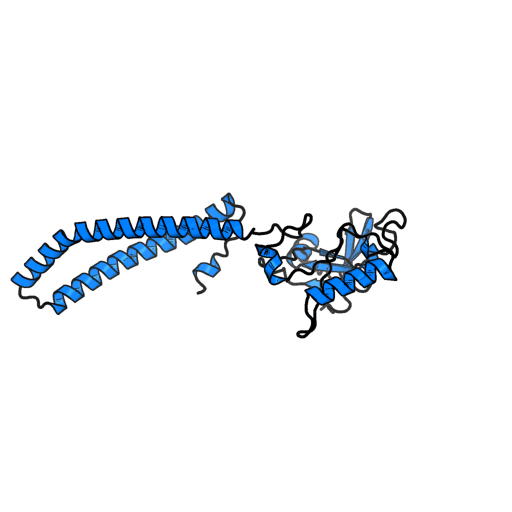A 1
ATOM 666 C C . PHE A 1 85 ? 23.690 -12.099 -13.449 1.00 62.97 85 PHE A C 1
ATOM 668 O O . PHE A 1 85 ? 23.659 -12.232 -12.231 1.00 62.97 85 PHE A O 1
ATOM 675 N N . ARG A 1 86 ? 24.577 -11.295 -14.049 1.00 61.22 86 ARG A N 1
ATOM 676 C CA . ARG A 1 86 ? 25.486 -10.390 -13.325 1.00 61.22 86 ARG A CA 1
ATOM 677 C C . ARG A 1 86 ? 24.986 -8.947 -13.303 1.00 61.22 86 ARG A C 1
ATOM 679 O O . ARG A 1 86 ? 25.697 -8.063 -12.831 1.00 61.22 86 ARG A O 1
ATOM 686 N N . ASN A 1 87 ? 23.797 -8.687 -13.847 1.00 65.44 87 ASN A N 1
ATOM 687 C CA . ASN A 1 87 ? 23.222 -7.355 -13.828 1.00 65.44 87 ASN A CA 1
ATOM 688 C C . ASN A 1 87 ? 22.527 -7.106 -12.484 1.00 65.44 87 ASN A C 1
ATOM 690 O O . ASN A 1 87 ? 21.395 -7.526 -12.262 1.00 65.44 87 ASN A O 1
ATOM 694 N N . PHE A 1 88 ? 23.220 -6.398 -11.595 1.00 62.50 88 PHE A N 1
ATOM 695 C CA . PHE A 1 88 ? 22.709 -6.024 -10.273 1.00 62.50 88 PHE A CA 1
ATOM 696 C C . PHE A 1 88 ? 21.715 -4.852 -10.307 1.00 62.50 88 PHE A C 1
ATOM 698 O O . PHE A 1 88 ? 21.211 -4.452 -9.265 1.00 62.50 88 PHE A O 1
ATOM 705 N N . TYR A 1 89 ? 21.422 -4.300 -11.490 1.00 66.00 89 TYR A N 1
ATOM 706 C CA . TYR A 1 89 ? 20.556 -3.131 -11.667 1.00 66.00 89 TYR A CA 1
ATOM 707 C C . TYR A 1 89 ? 19.177 -3.477 -12.245 1.00 66.00 89 TYR A C 1
ATOM 709 O O . TYR A 1 89 ? 18.427 -2.581 -12.629 1.00 66.00 89 TYR A O 1
ATOM 717 N N . THR A 1 90 ? 18.830 -4.765 -12.340 1.00 73.81 90 THR A N 1
ATOM 718 C CA . THR A 1 90 ? 17.542 -5.219 -12.881 1.00 73.81 90 THR A CA 1
ATOM 719 C C . THR A 1 90 ? 16.757 -6.029 -11.863 1.00 73.81 90 THR A C 1
ATOM 721 O O . THR A 1 90 ? 17.214 -7.076 -11.411 1.00 73.81 90 THR A O 1
ATOM 724 N N . TYR A 1 91 ? 15.532 -5.591 -11.584 1.00 80.19 91 TYR A N 1
ATOM 725 C CA . TYR A 1 91 ? 14.549 -6.381 -10.849 1.00 80.19 91 TYR A CA 1
ATOM 726 C C . TYR A 1 91 ? 13.867 -7.359 -11.804 1.00 80.19 91 TYR A C 1
ATOM 728 O O . TYR A 1 91 ? 13.430 -6.969 -12.888 1.00 80.19 91 TYR A O 1
ATOM 736 N N . THR A 1 92 ? 13.770 -8.625 -11.403 1.00 83.75 92 THR A N 1
ATOM 737 C CA . THR A 1 92 ? 13.122 -9.673 -12.199 1.00 83.75 92 THR A CA 1
ATOM 738 C C . THR A 1 92 ? 11.889 -10.171 -11.468 1.00 83.75 92 THR A C 1
ATOM 740 O O . THR A 1 92 ? 11.976 -10.628 -10.333 1.00 83.75 92 THR A O 1
ATOM 743 N N . TYR A 1 93 ? 10.748 -10.106 -12.144 1.00 88.00 93 TYR A N 1
ATOM 744 C CA . TYR A 1 93 ? 9.487 -10.636 -11.647 1.00 88.00 93 TYR A CA 1
ATOM 745 C C . TYR A 1 93 ? 9.197 -11.956 -12.348 1.00 88.00 93 TYR A C 1
ATOM 747 O O . TYR A 1 93 ? 9.303 -12.051 -13.571 1.00 88.00 93 TYR A O 1
ATOM 755 N N . VAL A 1 94 ? 8.823 -12.969 -11.572 1.00 89.88 94 VAL A N 1
ATOM 756 C CA . VAL A 1 94 ? 8.435 -14.283 -12.084 1.00 89.88 94 VAL A CA 1
ATOM 757 C C . VAL A 1 94 ? 7.040 -14.621 -11.586 1.00 89.88 94 VAL A C 1
ATOM 759 O O . VAL A 1 94 ? 6.724 -14.421 -10.415 1.00 89.88 94 VAL A O 1
ATOM 762 N N . LEU A 1 95 ? 6.197 -15.120 -12.486 1.00 91.81 95 LEU A N 1
ATOM 763 C CA . LEU A 1 95 ? 4.893 -15.664 -12.134 1.00 91.81 95 LEU A CA 1
ATOM 764 C C . LEU A 1 95 ? 5.037 -17.178 -12.004 1.00 91.81 95 LEU A C 1
ATOM 766 O O . LEU A 1 95 ? 5.345 -17.854 -12.985 1.00 91.81 95 LEU A O 1
ATOM 770 N N . LEU A 1 96 ? 4.850 -17.693 -10.791 1.00 91.25 96 LEU A N 1
ATOM 771 C CA . LEU A 1 96 ? 4.901 -19.127 -10.524 1.00 91.25 96 LEU A CA 1
ATOM 772 C C . LEU A 1 96 ? 3.531 -19.766 -10.763 1.00 91.25 96 LEU A C 1
ATOM 774 O O . LEU A 1 96 ? 2.494 -19.145 -10.520 1.00 91.25 96 LEU A O 1
ATOM 778 N N . TYR A 1 97 ? 3.535 -21.018 -11.219 1.00 93.25 97 TYR A N 1
ATOM 779 C CA . TYR A 1 97 ? 2.327 -21.841 -11.208 1.00 93.25 97 TYR A CA 1
ATOM 780 C C . TYR A 1 97 ? 1.942 -22.190 -9.761 1.00 93.25 97 TYR A C 1
ATOM 782 O O . TYR A 1 97 ? 2.841 -22.321 -8.926 1.00 93.25 97 TYR A O 1
ATOM 790 N N . PRO A 1 98 ? 0.644 -22.365 -9.449 1.00 90.06 98 PRO A N 1
ATOM 791 C CA . PRO A 1 98 ? 0.180 -22.604 -8.080 1.00 90.06 98 PRO A CA 1
ATOM 792 C C . PRO A 1 98 ? 0.819 -23.813 -7.383 1.00 90.06 98 PRO A C 1
ATOM 794 O O . PRO A 1 98 ? 0.913 -23.832 -6.161 1.00 90.06 98 PRO A O 1
ATOM 797 N N . GLU A 1 99 ? 1.243 -24.824 -8.144 1.00 93.31 99 GLU A N 1
ATOM 798 C CA . GLU A 1 99 ? 1.824 -26.063 -7.623 1.00 93.31 99 GLU A CA 1
ATOM 799 C C . GLU A 1 99 ? 3.338 -25.980 -7.363 1.00 93.31 99 GLU A C 1
ATOM 801 O O . GLU A 1 99 ? 3.923 -26.938 -6.859 1.00 93.31 99 GLU A O 1
ATOM 806 N N . VAL A 1 100 ? 3.991 -24.876 -7.735 1.00 93.38 100 VAL A N 1
ATOM 807 C CA . VAL A 1 100 ? 5.448 -24.727 -7.632 1.00 93.38 100 VAL A CA 1
ATOM 808 C C . VAL A 1 100 ? 5.821 -24.152 -6.271 1.00 93.38 100 VAL A C 1
ATOM 810 O O . VAL A 1 100 ? 5.426 -23.035 -5.941 1.00 93.38 100 VAL A O 1
ATOM 813 N N . ASP A 1 101 ? 6.646 -24.881 -5.517 1.00 91.56 101 ASP A N 1
ATOM 814 C CA . ASP A 1 101 ? 7.279 -24.349 -4.310 1.00 91.56 101 ASP A CA 1
ATOM 815 C C . ASP A 1 101 ? 8.326 -23.281 -4.701 1.00 91.56 101 ASP A C 1
ATOM 817 O O . ASP A 1 101 ? 9.261 -23.576 -5.463 1.00 91.56 101 ASP A O 1
ATOM 821 N N . PRO A 1 102 ? 8.206 -22.034 -4.205 1.00 90.81 102 PRO A N 1
ATOM 822 C CA . PRO A 1 102 ? 9.197 -20.990 -4.443 1.00 90.81 102 PRO A CA 1
ATOM 823 C C . PRO A 1 102 ? 10.623 -21.383 -4.030 1.00 90.81 102 PRO A C 1
ATOM 825 O O . PRO A 1 102 ? 11.573 -20.970 -4.697 1.00 90.81 102 PRO A O 1
ATOM 828 N N . ALA A 1 103 ? 10.796 -22.176 -2.968 1.00 90.06 103 ALA A N 1
ATOM 829 C CA . ALA A 1 103 ? 12.113 -22.609 -2.503 1.00 90.06 103 ALA A CA 1
ATOM 830 C C . ALA A 1 103 ? 12.774 -23.568 -3.505 1.00 90.06 103 ALA A C 1
ATOM 832 O O . ALA A 1 103 ? 13.938 -23.382 -3.872 1.00 90.06 103 ALA A O 1
ATOM 833 N N . ASP A 1 104 ? 12.011 -24.533 -4.023 1.00 91.25 104 ASP A N 1
ATOM 834 C CA . ASP A 1 104 ? 12.484 -25.461 -5.053 1.00 91.25 104 ASP A CA 1
ATOM 835 C C . ASP A 1 104 ? 12.813 -24.727 -6.357 1.00 91.25 104 ASP A C 1
ATOM 837 O O . ASP A 1 104 ? 13.837 -24.998 -6.992 1.00 91.25 104 ASP A O 1
ATOM 841 N N . MET A 1 105 ? 11.983 -23.754 -6.748 1.00 91.44 105 MET A N 1
ATOM 842 C CA . MET A 1 105 ? 12.256 -22.913 -7.914 1.00 91.44 105 MET A CA 1
ATOM 843 C C . MET A 1 105 ? 13.558 -22.124 -7.740 1.00 91.44 105 MET A C 1
ATOM 845 O O . MET A 1 105 ? 14.364 -22.038 -8.668 1.00 91.44 105 MET A O 1
ATOM 849 N N . ALA A 1 106 ? 13.799 -21.568 -6.554 1.00 89.94 106 ALA A N 1
ATOM 850 C CA . ALA A 1 106 ? 15.006 -20.804 -6.269 1.00 89.94 106 ALA A CA 1
ATOM 851 C C . ALA A 1 106 ? 16.280 -21.669 -6.360 1.00 89.94 106 ALA A C 1
ATOM 853 O O . ALA A 1 106 ? 17.292 -21.238 -6.926 1.00 89.94 106 ALA A O 1
ATOM 854 N N . LEU A 1 107 ? 16.218 -22.925 -5.904 1.00 88.94 107 LEU A N 1
ATOM 855 C CA . LEU A 1 107 ? 17.300 -23.900 -6.080 1.00 88.94 107 LEU A CA 1
ATOM 856 C C . LEU A 1 107 ? 17.544 -24.222 -7.560 1.00 88.94 107 LEU A C 1
ATOM 858 O O . LEU A 1 107 ? 18.689 -24.194 -8.012 1.00 88.94 107 LEU A O 1
ATOM 862 N N . GLN A 1 108 ? 16.486 -24.447 -8.342 1.00 88.56 108 GLN A N 1
ATOM 863 C CA . GLN A 1 108 ? 16.607 -24.705 -9.782 1.00 88.56 108 GLN A CA 1
ATOM 864 C C . GLN A 1 108 ? 17.200 -23.511 -10.546 1.00 88.56 108 GLN A C 1
ATOM 866 O O . GLN A 1 108 ? 18.018 -23.700 -11.449 1.00 88.56 108 GLN A O 1
ATOM 871 N N . LEU A 1 109 ? 16.837 -22.274 -10.179 1.00 86.62 109 LEU A N 1
ATOM 872 C CA . LEU A 1 109 ? 17.459 -21.064 -10.732 1.00 86.62 109 LEU A CA 1
ATOM 873 C C . LEU A 1 109 ? 18.951 -21.012 -10.398 1.00 86.62 109 LEU A C 1
ATOM 875 O O . LEU A 1 109 ? 19.772 -20.737 -11.273 1.00 86.62 109 LEU A O 1
ATOM 879 N N . THR A 1 110 ? 19.306 -21.332 -9.155 1.00 86.81 110 THR A N 1
ATOM 880 C CA . THR A 1 110 ? 20.701 -21.387 -8.699 1.00 86.81 110 THR A CA 1
ATOM 881 C C . THR A 1 110 ? 21.508 -22.398 -9.503 1.00 86.81 110 THR A C 1
ATOM 883 O O . THR A 1 110 ? 22.569 -22.056 -10.029 1.00 86.81 110 THR A O 1
ATOM 886 N N . GLU A 1 111 ? 20.994 -23.614 -9.684 1.00 85.62 111 GLU A N 1
ATOM 887 C CA . GLU A 1 111 ? 21.649 -24.651 -10.486 1.00 85.62 111 GLU A CA 1
ATOM 888 C C . GLU A 1 111 ? 21.802 -24.218 -11.952 1.00 85.62 111 GLU A C 1
ATOM 890 O O . GLU A 1 111 ? 22.872 -24.371 -12.550 1.00 85.62 111 GLU A O 1
ATOM 895 N N . LEU A 1 112 ? 20.756 -23.627 -12.537 1.00 83.81 112 LEU A N 1
ATOM 896 C CA . LEU A 1 112 ? 20.777 -23.152 -13.917 1.00 83.81 112 LEU A CA 1
ATOM 897 C C . LEU A 1 112 ? 21.872 -22.098 -14.135 1.00 83.81 112 LEU A C 1
ATOM 899 O O . LEU A 1 112 ? 22.598 -22.158 -15.131 1.00 83.81 112 LEU A O 1
ATOM 903 N N . VAL A 1 113 ? 22.026 -21.154 -13.210 1.00 80.25 113 VAL A N 1
ATOM 904 C CA . VAL A 1 113 ? 22.998 -20.062 -13.341 1.00 80.25 113 VAL A CA 1
ATOM 905 C C . VAL A 1 113 ? 24.428 -20.531 -13.068 1.00 80.25 113 VAL A C 1
ATOM 907 O O . VAL A 1 113 ? 25.331 -20.244 -13.857 1.00 80.25 113 VAL A O 1
ATOM 910 N N . THR A 1 114 ? 24.635 -21.313 -12.011 1.00 80.06 114 THR A N 1
ATOM 911 C CA . THR A 1 114 ? 25.967 -21.816 -11.633 1.00 80.06 114 THR A CA 1
ATOM 912 C C . THR A 1 114 ? 26.486 -22.855 -12.627 1.00 80.06 114 THR A C 1
ATOM 914 O O . THR A 1 114 ? 27.616 -22.757 -13.103 1.00 80.06 114 THR A O 1
ATOM 917 N N . THR A 1 115 ? 25.647 -23.813 -13.030 1.00 77.31 115 THR A N 1
ATOM 918 C CA . THR A 1 115 ? 26.081 -24.955 -13.849 1.00 77.31 115 THR A CA 1
ATOM 919 C C . THR A 1 115 ? 26.031 -24.647 -15.341 1.00 77.31 115 THR A C 1
ATOM 921 O O . THR A 1 115 ? 26.975 -24.950 -16.074 1.00 77.31 115 THR A O 1
ATOM 924 N N . ARG A 1 116 ? 24.938 -24.038 -15.827 1.00 69.00 116 ARG A N 1
ATOM 925 C CA . ARG A 1 116 ? 24.750 -23.820 -17.275 1.00 69.00 116 ARG A CA 1
ATOM 926 C C . ARG A 1 116 ? 25.326 -22.495 -17.753 1.00 69.00 116 ARG A C 1
ATOM 928 O O . ARG A 1 116 ? 25.781 -22.422 -18.893 1.00 69.00 116 ARG A O 1
ATOM 935 N N . LYS A 1 117 ? 25.300 -21.456 -16.913 1.00 68.81 117 LYS A N 1
ATOM 936 C CA . LYS A 1 117 ? 25.810 -20.119 -17.262 1.00 68.81 117 LYS A CA 1
ATOM 937 C C . LYS A 1 117 ? 27.192 -19.818 -16.684 1.00 68.81 117 LYS A C 1
ATOM 939 O O . LYS A 1 117 ? 27.792 -18.841 -17.117 1.00 68.81 117 LYS A O 1
ATOM 944 N N . LYS A 1 118 ? 27.722 -20.679 -15.803 1.00 69.62 118 LYS A N 1
ATOM 945 C CA . LYS A 1 118 ? 29.065 -20.557 -15.202 1.00 69.62 118 LYS A CA 1
ATOM 946 C C . LYS A 1 118 ? 29.309 -19.171 -14.599 1.00 69.62 118 LYS A C 1
ATOM 948 O O . LYS A 1 118 ? 30.379 -18.591 -14.765 1.00 69.62 118 LYS A O 1
ATOM 953 N N . VAL A 1 119 ? 28.278 -18.618 -13.967 1.00 69.88 119 VAL A N 1
ATOM 954 C CA . VAL A 1 119 ? 28.364 -17.333 -13.278 1.00 69.88 119 VAL A CA 1
ATOM 955 C C . VAL A 1 119 ? 28.646 -17.612 -11.811 1.00 69.88 119 VAL A C 1
ATOM 957 O O . VAL A 1 119 ? 27.853 -18.289 -11.157 1.00 69.88 119 VAL A O 1
ATOM 960 N N . ASP A 1 120 ? 29.752 -17.069 -11.306 1.00 67.44 120 ASP A N 1
ATOM 961 C CA . ASP A 1 120 ? 30.025 -17.045 -9.872 1.00 67.44 120 ASP A CA 1
ATOM 962 C C . ASP A 1 120 ? 29.002 -16.123 -9.206 1.00 67.44 120 ASP A C 1
ATOM 964 O O . ASP A 1 120 ? 28.940 -14.920 -9.491 1.00 67.44 120 ASP A O 1
ATOM 968 N N . LEU A 1 121 ? 28.150 -16.703 -8.366 1.00 66.25 121 LEU A N 1
ATOM 969 C CA . LEU A 1 121 ? 27.160 -15.948 -7.617 1.00 66.25 121 LEU A CA 1
ATOM 970 C C . LEU A 1 121 ? 27.820 -15.285 -6.404 1.00 66.25 121 LEU A C 1
ATOM 972 O O . LEU A 1 121 ? 28.719 -15.839 -5.779 1.00 66.25 121 LEU A O 1
ATOM 976 N N . VAL A 1 122 ? 27.342 -14.090 -6.057 1.00 64.62 122 VAL A N 1
ATOM 977 C CA . VAL A 1 122 ? 27.733 -13.398 -4.815 1.00 64.62 122 VAL A CA 1
ATOM 978 C C . VAL A 1 122 ? 27.069 -14.053 -3.589 1.00 64.62 122 VAL A C 1
ATOM 980 O O . VAL A 1 122 ? 27.585 -13.952 -2.481 1.00 64.62 122 VAL A O 1
ATOM 983 N N . SER A 1 123 ? 25.939 -14.734 -3.804 1.00 63.25 123 SER A N 1
ATOM 984 C CA . SER A 1 123 ? 25.177 -15.521 -2.827 1.00 63.25 123 SER A CA 1
ATOM 985 C C . SER A 1 123 ? 25.165 -16.985 -3.255 1.00 63.25 123 SER A C 1
ATOM 987 O O . SER A 1 123 ? 24.992 -17.261 -4.438 1.00 63.25 123 SER A O 1
ATOM 989 N N . ASP A 1 124 ? 25.263 -17.921 -2.312 1.00 64.56 124 ASP A N 1
ATOM 990 C CA . ASP A 1 124 ? 25.254 -19.356 -2.622 1.00 64.56 124 ASP A CA 1
ATOM 991 C C . ASP A 1 124 ? 23.937 -19.824 -3.270 1.00 64.56 124 ASP A C 1
ATOM 993 O O . ASP A 1 124 ? 23.926 -20.832 -3.976 1.00 64.56 124 ASP A O 1
ATOM 997 N N . VAL A 1 125 ? 22.828 -19.098 -3.052 1.00 72.88 125 VAL A N 1
ATOM 998 C CA . VAL A 1 125 ? 21.491 -19.460 -3.549 1.00 72.88 125 VAL A CA 1
ATOM 999 C C . VAL A 1 125 ? 20.696 -18.205 -3.935 1.00 72.88 125 VAL A C 1
ATOM 1001 O O . VAL A 1 125 ? 20.766 -17.174 -3.259 1.00 72.88 125 VAL A O 1
ATOM 1004 N N . PHE A 1 126 ? 19.931 -18.279 -5.026 1.00 81.06 126 PHE A N 1
ATOM 1005 C CA . PHE A 1 126 ? 18.879 -17.302 -5.312 1.00 81.06 126 PHE A CA 1
ATOM 1006 C C . PHE A 1 126 ? 17.782 -17.388 -4.255 1.00 81.06 126 PHE A C 1
ATOM 1008 O O . PHE A 1 126 ? 17.462 -18.461 -3.756 1.00 81.06 126 PHE A O 1
ATOM 1015 N N . THR A 1 127 ? 17.150 -16.265 -3.952 1.00 83.44 127 THR A N 1
ATOM 1016 C CA . THR A 1 127 ? 15.947 -16.234 -3.125 1.00 83.44 127 THR A CA 1
ATOM 1017 C C . THR A 1 127 ? 14.819 -15.605 -3.923 1.00 83.44 127 THR A C 1
ATOM 1019 O O . THR A 1 127 ? 15.017 -14.646 -4.670 1.00 83.44 127 THR A O 1
ATOM 1022 N N . LEU A 1 128 ? 13.628 -16.186 -3.803 1.00 87.69 128 LEU A N 1
ATOM 1023 C CA . LEU A 1 128 ? 12.405 -15.587 -4.315 1.00 87.69 128 LEU A CA 1
ATOM 1024 C C . LEU A 1 128 ? 11.686 -14.920 -3.153 1.00 87.69 128 LEU A C 1
ATOM 1026 O O . LEU A 1 128 ? 11.533 -15.510 -2.085 1.00 87.69 128 LEU A O 1
ATOM 1030 N N . GLN A 1 129 ? 11.244 -13.692 -3.380 1.00 87.50 129 GLN A N 1
ATOM 1031 C CA . GLN A 1 129 ? 10.481 -12.925 -2.414 1.00 87.50 129 GLN A CA 1
ATOM 1032 C C . GLN A 1 129 ? 9.063 -12.730 -2.928 1.00 87.50 129 GLN A C 1
ATOM 1034 O O . GLN A 1 129 ? 8.843 -12.410 -4.098 1.00 87.50 129 GLN A O 1
ATOM 1039 N N . GLN A 1 130 ? 8.093 -12.929 -2.043 1.00 88.44 130 GLN A N 1
ATOM 1040 C CA . GLN A 1 130 ? 6.692 -12.771 -2.395 1.00 88.44 130 GLN A CA 1
ATOM 1041 C C . GLN A 1 130 ? 6.360 -11.296 -2.594 1.00 88.44 130 GLN A C 1
ATOM 1043 O O . GLN A 1 130 ? 6.704 -10.451 -1.769 1.00 88.44 130 GLN A O 1
ATOM 1048 N N . LEU A 1 131 ? 5.637 -10.993 -3.674 1.00 86.88 131 LEU A N 1
ATOM 1049 C CA . LEU A 1 131 ? 5.341 -9.619 -4.088 1.00 86.88 131 LEU A CA 1
ATOM 1050 C C . LEU A 1 131 ? 4.651 -8.799 -2.985 1.00 86.88 131 LEU A C 1
ATOM 1052 O O . LEU A 1 131 ? 4.963 -7.628 -2.790 1.00 86.88 131 LEU A O 1
ATOM 1056 N N . TYR A 1 132 ? 3.737 -9.420 -2.237 1.00 82.81 132 TYR A N 1
ATOM 1057 C CA . TYR A 1 132 ? 2.975 -8.752 -1.180 1.00 82.81 132 TYR A CA 1
ATOM 1058 C C . TYR A 1 132 ? 3.783 -8.523 0.111 1.00 82.81 132 TYR A C 1
ATOM 1060 O O . TYR A 1 132 ? 3.364 -7.738 0.959 1.00 82.81 132 TYR A O 1
ATOM 1068 N N . GLU A 1 133 ? 4.938 -9.174 0.271 1.00 84.25 133 GLU A N 1
ATOM 1069 C CA . GLU A 1 133 ? 5.816 -9.004 1.436 1.00 84.25 133 GLU A CA 1
ATOM 1070 C C . GLU A 1 133 ? 6.833 -7.879 1.236 1.00 84.25 133 GLU A C 1
ATOM 1072 O O . GLU A 1 133 ? 7.398 -7.396 2.218 1.00 84.25 133 GLU A O 1
ATOM 1077 N N . ILE A 1 134 ? 7.044 -7.429 -0.010 1.00 83.88 134 ILE A N 1
ATOM 1078 C CA . ILE A 1 134 ? 8.091 -6.457 -0.354 1.00 83.88 134 ILE A CA 1
ATOM 1079 C C . ILE A 1 134 ? 7.955 -5.177 0.476 1.00 83.88 134 ILE A C 1
ATOM 1081 O O . ILE A 1 134 ? 8.912 -4.725 1.100 1.00 83.88 134 ILE A O 1
ATOM 1085 N N . HIS A 1 135 ? 6.741 -4.633 0.574 1.00 79.06 135 HIS A N 1
ATOM 1086 C CA . HIS A 1 135 ? 6.498 -3.388 1.310 1.00 79.06 135 HIS A CA 1
ATOM 1087 C C . HIS A 1 135 ? 6.893 -3.446 2.784 1.00 79.06 135 HIS A C 1
ATOM 1089 O O . HIS A 1 135 ? 7.281 -2.425 3.353 1.00 79.06 135 HIS A O 1
ATOM 1095 N N . LEU A 1 136 ? 6.763 -4.612 3.418 1.00 78.56 136 LEU A N 1
ATOM 1096 C CA . LEU A 1 136 ? 6.848 -4.726 4.869 1.00 78.56 136 LEU A CA 1
ATOM 1097 C C . LEU A 1 136 ? 8.113 -5.421 5.355 1.00 78.56 136 LEU A C 1
ATOM 1099 O O . LEU A 1 136 ? 8.636 -5.060 6.409 1.00 78.56 136 LEU A O 1
ATOM 1103 N N . TYR A 1 137 ? 8.609 -6.388 4.597 1.00 79.00 137 TYR A N 1
ATOM 1104 C CA . TYR A 1 137 ? 9.683 -7.271 5.033 1.00 79.00 137 TYR A CA 1
ATOM 1105 C C . TYR A 1 137 ? 10.901 -7.242 4.115 1.00 79.00 137 TYR A C 1
ATOM 1107 O O . TYR A 1 137 ? 11.887 -7.896 4.443 1.00 79.00 137 TYR A O 1
ATOM 1115 N N . SER A 1 138 ? 10.865 -6.499 3.001 1.00 81.00 138 SER A N 1
ATOM 1116 C CA . SER A 1 138 ? 12.046 -6.404 2.148 1.00 81.00 138 SER A CA 1
ATOM 1117 C C . SER A 1 138 ? 13.162 -5.584 2.779 1.00 81.00 138 SER A C 1
ATOM 1119 O O . SER A 1 138 ? 12.923 -4.527 3.370 1.00 81.00 138 SER A O 1
ATOM 1121 N N . ASP A 1 139 ? 14.381 -6.081 2.600 1.00 76.50 139 ASP A N 1
ATOM 1122 C CA . ASP A 1 139 ? 15.634 -5.473 3.052 1.00 76.50 139 ASP A CA 1
ATOM 1123 C C . ASP A 1 139 ? 16.717 -5.631 1.967 1.00 76.50 139 ASP A C 1
ATOM 1125 O O . ASP A 1 139 ? 17.848 -6.049 2.220 1.00 76.50 139 ASP A O 1
ATOM 1129 N N . LEU A 1 140 ? 16.344 -5.379 0.706 1.00 77.25 140 LEU A N 1
ATOM 1130 C CA . LEU A 1 140 ? 17.292 -5.369 -0.408 1.00 77.25 140 LEU A CA 1
ATOM 1131 C C . LEU A 1 140 ? 18.018 -4.014 -0.471 1.00 77.25 140 LEU A C 1
ATOM 1133 O O . LEU A 1 140 ? 17.444 -2.961 -0.208 1.00 77.25 140 LEU A O 1
ATOM 1137 N N . GLN A 1 141 ? 19.302 -4.030 -0.845 1.00 68.19 141 GLN A N 1
ATOM 1138 C CA . GLN A 1 141 ? 20.156 -2.826 -0.850 1.00 68.19 141 GLN A CA 1
ATOM 1139 C C . GLN A 1 141 ? 19.715 -1.747 -1.849 1.00 68.19 141 GLN A C 1
ATOM 1141 O O . GLN A 1 141 ? 19.993 -0.565 -1.653 1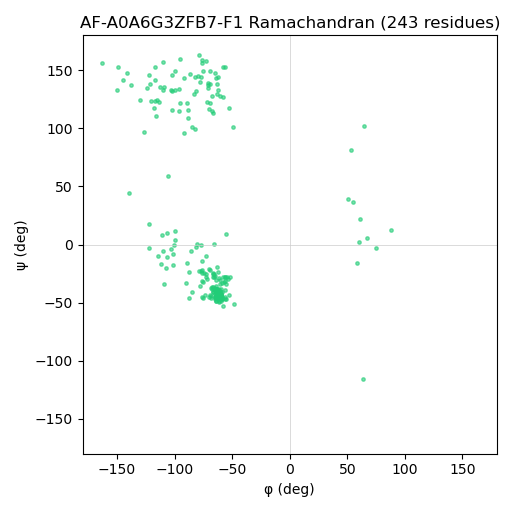.00 68.19 141 GLN A O 1
ATOM 1146 N N . TYR A 1 142 ? 19.045 -2.157 -2.919 1.00 72.19 142 TYR A N 1
ATOM 1147 C CA . TYR A 1 142 ? 18.475 -1.279 -3.925 1.00 72.19 142 TYR A CA 1
ATOM 1148 C C . TYR A 1 142 ? 17.016 -1.677 -4.021 1.00 72.19 142 TYR A C 1
ATOM 1150 O O . TYR A 1 142 ? 16.710 -2.682 -4.643 1.00 72.19 142 TYR A O 1
ATOM 1158 N N . GLU A 1 143 ? 16.143 -0.954 -3.333 1.00 76.44 143 GLU A N 1
ATOM 1159 C CA . GLU A 1 143 ? 14.699 -1.099 -3.480 1.00 76.44 143 GLU A CA 1
ATOM 1160 C C . GLU A 1 143 ? 14.161 0.041 -4.338 1.00 76.44 143 GLU A C 1
ATOM 1162 O O . GLU A 1 143 ? 14.650 1.172 -4.275 1.00 76.44 143 GLU A O 1
ATOM 1167 N N . LEU A 1 144 ? 13.133 -0.248 -5.139 1.00 74.50 144 LEU A N 1
ATOM 1168 C CA . LEU A 1 144 ? 12.459 0.756 -5.976 1.00 74.50 144 LEU A CA 1
ATOM 1169 C C . LEU A 1 144 ? 11.741 1.816 -5.134 1.00 74.50 144 LEU A C 1
ATOM 1171 O O . LEU A 1 144 ? 11.576 2.951 -5.577 1.00 74.50 144 LEU A O 1
ATOM 1175 N N . LYS A 1 145 ? 11.324 1.438 -3.924 1.00 74.31 145 LYS A N 1
ATOM 1176 C CA . LYS A 1 145 ? 10.592 2.275 -2.982 1.00 74.31 145 LYS A CA 1
ATOM 1177 C C . LYS A 1 145 ? 11.079 2.0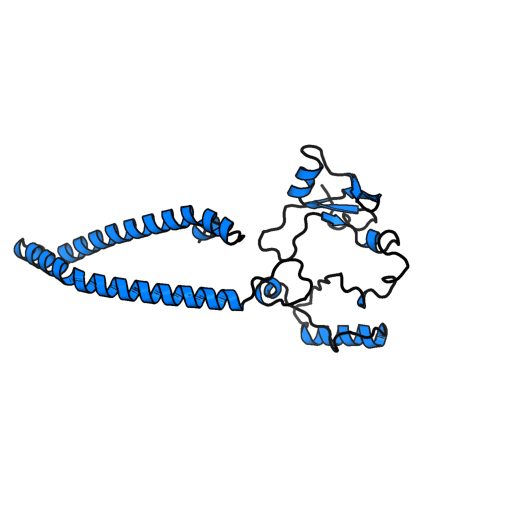05 -1.565 1.00 74.31 145 LYS A C 1
ATOM 1179 O O . LYS A 1 145 ? 11.440 0.880 -1.234 1.00 74.31 145 LYS A O 1
ATOM 1184 N N . ALA A 1 146 ? 11.064 3.029 -0.715 1.00 66.94 146 ALA A N 1
ATOM 1185 C CA . ALA A 1 146 ? 11.385 2.859 0.696 1.00 66.94 146 ALA A CA 1
ATOM 1186 C C . ALA A 1 146 ? 10.445 1.826 1.339 1.00 66.94 146 ALA A C 1
ATOM 1188 O O . ALA A 1 146 ? 9.221 1.949 1.254 1.00 66.94 146 ALA A O 1
ATOM 1189 N N . THR A 1 147 ? 11.015 0.817 1.995 1.00 66.75 147 THR A N 1
ATOM 1190 C CA . THR A 1 147 ? 10.237 -0.219 2.673 1.00 66.75 147 THR A CA 1
ATOM 1191 C C . THR A 1 147 ? 9.703 0.314 4.004 1.00 66.75 147 THR A C 1
ATOM 1193 O O . THR A 1 147 ? 10.367 1.054 4.741 1.00 66.75 147 THR A O 1
ATOM 1196 N N . GLY A 1 148 ? 8.456 -0.039 4.325 1.00 64.56 148 GLY A N 1
ATOM 1197 C CA . GLY A 1 148 ? 7.775 0.417 5.538 1.00 64.56 148 GLY A CA 1
ATOM 1198 C C . GLY A 1 148 ? 8.410 -0.135 6.815 1.00 64.56 148 GLY A C 1
ATOM 1199 O O . GLY A 1 148 ? 8.333 0.504 7.863 1.00 64.56 148 GLY A O 1
ATOM 1200 N N . GLY A 1 149 ? 9.095 -1.280 6.716 1.00 71.31 149 GLY A N 1
ATOM 1201 C CA . GLY A 1 149 ? 9.753 -1.977 7.816 1.00 71.31 149 GLY A CA 1
ATOM 1202 C C . GLY A 1 149 ? 8.745 -2.481 8.851 1.00 71.31 149 GLY A C 1
ATOM 1203 O O . GLY A 1 149 ? 8.293 -1.728 9.710 1.00 71.31 149 GLY A O 1
ATOM 1204 N N . GLY A 1 150 ? 8.418 -3.773 8.828 1.00 71.38 150 GLY A N 1
ATOM 1205 C CA . GLY A 1 150 ? 7.372 -4.370 9.670 1.00 71.38 150 GLY A CA 1
ATOM 1206 C C . GLY A 1 150 ? 7.565 -4.150 11.171 1.00 71.38 150 GLY A C 1
ATOM 1207 O O . GLY A 1 150 ? 6.590 -4.029 11.909 1.00 71.38 150 GLY A O 1
ATOM 1208 N N . VAL A 1 151 ? 8.810 -3.989 11.626 1.00 77.69 151 VAL A N 1
ATOM 1209 C CA . VAL A 1 151 ? 9.133 -3.622 13.014 1.00 77.69 151 VAL A CA 1
ATOM 1210 C C . VAL A 1 151 ? 8.517 -2.273 13.407 1.00 77.69 151 VAL A C 1
ATOM 1212 O O . VAL A 1 151 ? 8.009 -2.138 14.519 1.00 77.69 151 VAL A O 1
ATOM 1215 N N . LYS A 1 152 ? 8.495 -1.283 12.502 1.00 79.12 152 LYS A N 1
ATOM 1216 C CA . LY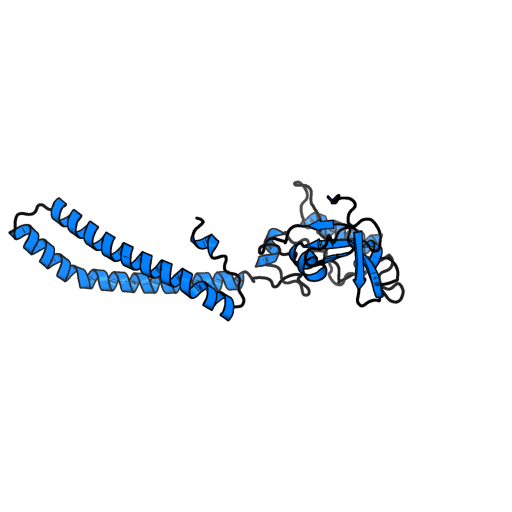S A 1 152 ? 7.914 0.042 12.775 1.00 79.12 152 LYS A CA 1
ATOM 1217 C C . LYS A 1 152 ? 6.413 -0.051 13.045 1.00 79.12 152 LYS A C 1
ATOM 1219 O O . LYS A 1 152 ? 5.928 0.613 13.957 1.00 79.12 152 LYS A O 1
ATOM 1224 N N . ILE A 1 153 ? 5.696 -0.915 12.319 1.00 82.12 153 ILE A N 1
ATOM 1225 C CA . ILE A 1 153 ? 4.262 -1.153 12.546 1.00 82.12 153 ILE A CA 1
ATOM 1226 C C . ILE A 1 153 ? 4.025 -1.744 13.934 1.00 82.12 153 ILE A C 1
ATOM 1228 O O . ILE A 1 153 ? 3.152 -1.268 14.655 1.00 82.12 153 ILE A O 1
ATOM 1232 N N . TRP A 1 154 ? 4.821 -2.734 14.344 1.00 84.06 154 TRP A N 1
ATOM 1233 C CA . TRP A 1 154 ? 4.694 -3.326 15.678 1.00 84.06 154 TRP A CA 1
ATOM 1234 C C . TRP A 1 154 ? 4.985 -2.325 16.798 1.00 84.06 154 TRP A C 1
ATOM 1236 O O . TRP A 1 154 ? 4.276 -2.315 17.804 1.00 84.06 154 TRP A O 1
ATOM 1246 N N . ILE A 1 155 ? 5.977 -1.448 16.615 1.00 86.56 155 ILE A N 1
ATOM 1247 C CA . ILE A 1 155 ? 6.273 -0.368 17.567 1.00 86.56 155 ILE A CA 1
ATOM 1248 C C . ILE A 1 155 ? 5.097 0.613 17.651 1.00 86.56 155 ILE A C 1
ATOM 1250 O O . ILE A 1 155 ? 4.645 0.923 18.752 1.00 86.56 155 ILE A O 1
ATOM 1254 N N . LEU A 1 156 ? 4.573 1.068 16.508 1.00 86.88 156 LEU A N 1
ATOM 1255 C CA . LEU A 1 156 ? 3.417 1.970 16.449 1.00 86.88 156 LEU A CA 1
ATOM 1256 C C . LEU A 1 156 ? 2.189 1.349 17.121 1.00 86.88 156 LEU A C 1
ATOM 1258 O O . LEU A 1 156 ? 1.571 1.994 17.962 1.00 86.88 156 LEU A O 1
ATOM 1262 N N . LEU A 1 157 ? 1.886 0.082 16.829 1.00 90.12 157 LEU A N 1
ATOM 1263 C CA . LEU A 1 157 ? 0.775 -0.649 17.439 1.00 90.12 157 LEU A CA 1
ATOM 1264 C C . LEU A 1 157 ? 0.955 -0.785 18.957 1.00 90.12 157 LEU A C 1
ATOM 1266 O O . LEU A 1 157 ? 0.002 -0.581 19.710 1.00 90.12 157 LEU A O 1
ATOM 1270 N N . GLY A 1 158 ? 2.177 -1.066 19.418 1.00 94.56 158 GLY A N 1
ATOM 1271 C CA . GLY A 1 158 ? 2.509 -1.098 20.842 1.00 94.56 158 GLY A CA 1
ATOM 1272 C C . GLY A 1 158 ? 2.266 0.248 21.532 1.00 94.56 158 GLY A C 1
ATOM 1273 O O . GLY A 1 158 ? 1.621 0.295 22.580 1.00 94.56 158 GLY A O 1
ATOM 1274 N N . ILE A 1 159 ? 2.713 1.351 20.924 1.00 94.38 159 ILE A N 1
ATOM 1275 C CA . ILE A 1 159 ? 2.488 2.711 21.439 1.00 94.38 159 ILE A CA 1
ATOM 1276 C C . ILE A 1 159 ? 0.990 3.045 21.456 1.00 94.38 159 ILE A C 1
ATOM 1278 O O . ILE A 1 159 ? 0.483 3.519 22.473 1.00 94.38 159 ILE A O 1
ATOM 1282 N N . SER A 1 160 ? 0.261 2.762 20.374 1.00 93.00 160 SER A N 1
ATOM 1283 C CA . SER A 1 160 ? -1.188 2.982 20.297 1.00 93.00 160 SER A CA 1
ATOM 1284 C C . SER A 1 160 ? -1.944 2.205 21.374 1.00 93.00 160 SER A C 1
ATOM 1286 O O . SER A 1 160 ? -2.848 2.757 22.001 1.00 93.00 160 SER A O 1
ATOM 1288 N N . MET A 1 161 ? -1.557 0.953 21.642 1.00 96.19 161 MET A N 1
ATOM 1289 C CA . MET A 1 161 ? -2.183 0.140 22.685 1.00 96.19 161 MET A CA 1
ATOM 1290 C C . MET A 1 161 ? -1.909 0.697 24.088 1.00 96.19 161 MET A C 1
ATOM 1292 O O . MET A 1 161 ? -2.832 0.789 24.896 1.00 96.19 161 MET A O 1
ATOM 1296 N N . LEU A 1 162 ? -0.683 1.155 24.362 1.00 96.75 162 LEU A N 1
ATOM 1297 C CA . LEU A 1 162 ? -0.349 1.816 25.629 1.00 96.75 162 LEU A CA 1
ATOM 1298 C C . LEU A 1 162 ? -1.175 3.087 25.850 1.00 96.75 162 LEU A C 1
ATOM 1300 O O . LEU A 1 162 ? -1.728 3.277 26.933 1.00 96.75 162 LEU A O 1
ATOM 1304 N N . ILE A 1 163 ? -1.294 3.936 24.826 1.00 95.44 163 ILE A N 1
ATOM 1305 C CA . ILE A 1 163 ? -2.112 5.153 24.896 1.00 95.44 163 ILE A CA 1
ATOM 1306 C C . ILE A 1 163 ? -3.576 4.790 25.162 1.00 95.44 163 ILE A C 1
ATOM 1308 O O . ILE A 1 163 ? -4.191 5.383 26.043 1.00 95.44 163 ILE A O 1
ATOM 1312 N N . LEU A 1 164 ? -4.117 3.781 24.475 1.00 93.50 164 LEU A N 1
ATOM 1313 C CA . LEU A 1 164 ? -5.497 3.329 24.662 1.00 93.50 164 LEU A CA 1
ATOM 1314 C C . LEU A 1 164 ? -5.753 2.840 26.095 1.00 93.50 164 LEU A C 1
ATOM 1316 O O . LEU A 1 164 ? -6.750 3.229 26.704 1.00 93.50 164 LEU A O 1
ATOM 1320 N N . VAL A 1 165 ? -4.833 2.059 26.669 1.00 96.88 165 VAL A N 1
ATOM 1321 C CA . VAL A 1 165 ? -4.917 1.611 28.069 1.00 96.88 165 VAL A CA 1
ATOM 1322 C C . VAL A 1 165 ? -4.878 2.798 29.035 1.00 96.88 165 VAL A C 1
ATOM 1324 O O . VAL A 1 165 ? -5.681 2.849 29.968 1.00 96.88 165 VAL A O 1
ATOM 1327 N N . LEU A 1 166 ? -3.999 3.780 28.805 1.00 95.88 166 LEU A N 1
ATOM 1328 C CA . LEU A 1 166 ? -3.939 5.003 29.613 1.00 95.88 166 LEU A CA 1
ATOM 1329 C C . LEU A 1 166 ? -5.247 5.800 29.528 1.00 95.88 166 LEU A C 1
ATOM 1331 O O . LEU A 1 166 ? -5.769 6.251 30.550 1.00 95.88 166 LEU A O 1
ATOM 1335 N N . THR A 1 167 ? -5.809 5.941 28.326 1.00 93.38 167 THR A N 1
ATOM 1336 C CA . THR A 1 167 ? -7.088 6.622 28.110 1.00 93.38 167 THR A CA 1
ATOM 1337 C C . THR A 1 167 ? -8.235 5.894 28.809 1.00 93.38 167 THR A C 1
ATOM 1339 O O . THR A 1 167 ? -9.053 6.543 29.458 1.00 93.38 167 THR A O 1
ATOM 1342 N N . TRP A 1 168 ? -8.284 4.562 28.746 1.00 94.19 168 TRP A N 1
ATOM 1343 C CA . TRP A 1 168 ? -9.295 3.762 29.444 1.00 94.19 168 TRP A CA 1
ATOM 1344 C C . TRP A 1 168 ? -9.180 3.853 30.960 1.00 94.19 168 TRP A C 1
ATOM 1346 O O . TRP A 1 168 ? -10.190 4.062 31.629 1.00 94.19 168 TRP A O 1
ATOM 1356 N N . ALA A 1 169 ? -7.969 3.753 31.510 1.00 93.94 169 ALA A N 1
ATOM 1357 C CA . ALA A 1 169 ? -7.747 3.916 32.943 1.00 93.94 169 ALA A CA 1
ATOM 1358 C C . ALA A 1 169 ? -8.199 5.306 33.422 1.00 93.94 169 ALA A C 1
ATOM 1360 O O . ALA A 1 169 ? -8.863 5.429 34.454 1.00 93.94 169 ALA A O 1
ATOM 1361 N N . ASN A 1 170 ? -7.909 6.352 32.640 1.00 92.81 170 ASN A N 1
ATOM 1362 C CA . ASN A 1 170 ? -8.362 7.707 32.937 1.00 92.81 170 ASN A CA 1
ATOM 1363 C C . ASN A 1 170 ? -9.892 7.833 32.870 1.00 92.81 170 ASN A C 1
ATOM 1365 O O . ASN A 1 170 ? -10.512 8.388 33.777 1.00 92.81 170 ASN A O 1
ATOM 1369 N N . TYR A 1 171 ? -10.516 7.278 31.829 1.00 89.50 171 TYR A N 1
ATOM 1370 C CA . TYR A 1 171 ? -11.969 7.284 31.683 1.00 89.50 171 TYR A CA 1
ATOM 1371 C C . TYR A 1 171 ? -12.668 6.517 32.813 1.00 89.50 171 TYR A C 1
ATOM 1373 O O . TYR A 1 171 ? -13.687 6.977 33.328 1.00 89.50 171 TYR A O 1
ATOM 1381 N N . PHE A 1 172 ? -12.106 5.387 33.247 1.00 90.00 172 PHE A N 1
ATOM 1382 C CA . PHE A 1 172 ? -12.610 4.629 34.388 1.00 90.00 172 PHE A CA 1
ATOM 1383 C C . PHE A 1 172 ? -12.558 5.462 35.673 1.00 90.00 172 PHE A C 1
ATOM 1385 O O . PHE A 1 172 ? -13.570 5.588 36.360 1.00 90.00 172 PHE A O 1
ATOM 1392 N N . ASN A 1 173 ? -11.419 6.103 35.958 1.00 91.12 173 ASN A N 1
ATOM 1393 C CA . ASN A 1 173 ? -11.280 6.976 37.126 1.00 91.12 173 ASN A CA 1
ATOM 1394 C C . ASN A 1 173 ? -12.275 8.146 37.104 1.00 91.12 173 ASN A C 1
ATOM 1396 O O . ASN A 1 173 ? -12.913 8.427 38.120 1.00 91.12 173 ASN A O 1
ATOM 1400 N N . LEU A 1 174 ? -12.456 8.797 35.952 1.00 86.88 174 LEU A N 1
ATOM 1401 C CA . LEU A 1 174 ? -13.465 9.846 35.777 1.00 86.88 174 LEU A CA 1
ATOM 1402 C C . LEU A 1 174 ? -14.881 9.304 35.996 1.00 86.88 174 LEU A C 1
ATOM 1404 O O . LEU A 1 174 ? -15.654 9.907 36.735 1.00 86.88 174 LEU A O 1
ATOM 1408 N N . SER A 1 175 ? -15.211 8.148 35.423 1.00 86.19 175 SER A N 1
ATOM 1409 C CA . SER A 1 175 ? -16.530 7.518 35.566 1.00 86.19 175 SER A CA 1
ATOM 1410 C C . SER A 1 175 ? -16.856 7.199 37.027 1.00 86.19 175 SER A C 1
ATOM 1412 O O . SER A 1 175 ? -17.977 7.433 37.478 1.00 86.19 175 SER A O 1
ATOM 1414 N N . VAL A 1 176 ? -15.868 6.731 37.797 1.00 87.25 176 VAL A N 1
ATOM 1415 C CA . VAL A 1 176 ? -16.011 6.505 39.242 1.00 87.25 176 VAL A CA 1
ATOM 1416 C C . VAL A 1 176 ? -16.237 7.823 39.991 1.00 87.25 176 VAL A C 1
ATOM 1418 O O . VAL A 1 176 ? -17.115 7.885 40.849 1.00 87.25 176 VAL A O 1
ATOM 1421 N N . ALA A 1 177 ? -15.510 8.893 39.657 1.00 86.69 177 ALA A N 1
ATOM 1422 C CA . ALA A 1 177 ? -15.718 10.208 40.271 1.00 86.69 177 ALA A CA 1
ATOM 1423 C C . ALA A 1 177 ? -17.117 10.783 39.961 1.00 86.69 177 ALA A C 1
ATOM 1425 O O . ALA A 1 177 ? -17.793 11.297 40.855 1.00 86.69 177 ALA A O 1
ATOM 1426 N N . TYR A 1 178 ? -17.587 10.633 38.720 1.00 84.38 178 TYR A N 1
ATOM 1427 C CA . TYR A 1 178 ? -18.919 11.065 38.284 1.00 84.38 178 TYR A CA 1
ATOM 1428 C C . TYR A 1 178 ? -20.064 10.239 38.888 1.00 84.38 178 TYR A C 1
ATOM 1430 O O . TYR A 1 178 ? -21.187 10.741 38.990 1.00 84.38 178 TYR A O 1
ATOM 1438 N N . ALA A 1 179 ? -19.807 9.011 39.353 1.00 84.31 179 ALA A N 1
ATOM 1439 C CA . ALA A 1 179 ? -20.827 8.153 39.960 1.00 84.31 179 ALA A CA 1
ATOM 1440 C C . ALA A 1 179 ? -21.515 8.807 41.178 1.00 84.31 179 ALA A C 1
ATOM 1442 O O . ALA A 1 179 ? -22.692 8.548 41.443 1.00 84.31 179 ALA A O 1
ATOM 1443 N N . PHE A 1 180 ? -20.827 9.703 41.895 1.00 82.00 180 PHE A N 1
ATOM 1444 C CA . PHE A 1 180 ? -21.431 10.457 42.996 1.00 82.00 180 PHE A CA 1
ATOM 1445 C C . PHE A 1 180 ? -22.473 11.477 42.519 1.00 82.00 180 PHE A C 1
ATOM 1447 O O . PHE A 1 180 ? -23.556 11.551 43.099 1.00 82.00 180 PHE A O 1
ATOM 1454 N N . GLU A 1 181 ? -22.201 12.227 41.451 1.00 81.88 181 GLU A N 1
ATOM 1455 C CA . GLU A 1 181 ? -23.167 13.174 40.868 1.00 81.88 181 GLU A CA 1
ATOM 1456 C C . GLU A 1 181 ? -24.367 12.447 40.246 1.00 81.88 181 GLU A C 1
ATOM 1458 O O . GLU A 1 181 ? -25.525 12.851 40.400 1.00 81.88 181 GLU A O 1
ATOM 1463 N N . LEU A 1 182 ? -24.098 11.288 39.647 1.00 82.56 182 LEU A N 1
ATOM 1464 C CA . LEU A 1 182 ? -25.119 10.375 39.160 1.00 82.56 182 LEU A CA 1
ATOM 1465 C C . LEU A 1 182 ? -26.058 9.916 40.287 1.00 82.56 182 LEU A C 1
ATOM 1467 O O . LEU A 1 182 ? -27.280 9.941 40.137 1.00 82.56 182 LEU A O 1
ATOM 1471 N N . SER A 1 183 ? -25.498 9.544 41.441 1.00 84.56 183 SER A N 1
ATOM 1472 C CA . SER A 1 183 ? -26.278 9.083 42.594 1.00 84.56 183 SER A CA 1
ATOM 1473 C C . SER A 1 183 ? -27.242 10.154 43.122 1.00 84.56 183 SER A C 1
ATOM 1475 O O . SER A 1 183 ? -28.391 9.837 43.440 1.00 84.56 183 SER A O 1
ATOM 1477 N N . LYS A 1 184 ? -26.825 11.430 43.135 1.00 84.06 184 LYS A N 1
ATOM 1478 C CA . LYS A 1 184 ? -27.688 12.562 43.509 1.00 84.06 184 LYS A CA 1
ATOM 1479 C C . LYS A 1 184 ? -28.842 12.725 42.522 1.00 84.06 184 LYS A C 1
ATOM 1481 O O . LYS A 1 184 ? -29.990 12.852 42.941 1.00 84.06 184 LYS A O 1
ATOM 1486 N N . SER A 1 185 ? -28.553 12.661 41.224 1.00 79.31 185 SER A N 1
ATOM 1487 C CA . SER A 1 185 ? -29.558 12.789 40.160 1.00 79.31 185 SER A CA 1
ATOM 1488 C C . SER A 1 185 ? -30.601 11.666 40.217 1.00 79.31 185 SER A C 1
ATOM 1490 O O . SER A 1 185 ? -31.803 11.921 40.131 1.00 79.31 185 SER A O 1
ATOM 1492 N N . ILE A 1 186 ? -30.161 10.429 40.475 1.00 87.81 186 ILE A N 1
ATOM 1493 C CA . ILE A 1 186 ? -31.049 9.277 40.692 1.00 87.81 186 ILE A CA 1
ATOM 1494 C C . ILE A 1 186 ? -31.915 9.482 41.944 1.00 87.81 186 ILE A C 1
ATOM 1496 O O . ILE A 1 186 ? -33.111 9.187 41.914 1.00 87.81 186 ILE A O 1
ATOM 1500 N N . ALA A 1 187 ? -31.340 9.983 43.043 1.00 86.38 187 ALA A N 1
ATOM 1501 C CA . ALA A 1 187 ? -32.072 10.228 44.285 1.00 86.38 187 ALA A CA 1
ATOM 1502 C C . ALA A 1 187 ? -33.172 11.289 44.106 1.00 86.38 187 ALA A C 1
ATOM 1504 O O . ALA A 1 187 ? -34.309 11.059 44.515 1.00 86.38 187 ALA A O 1
ATOM 1505 N N . ILE A 1 188 ? -32.866 12.404 43.435 1.00 87.56 188 ILE A N 1
ATOM 1506 C CA . ILE A 1 188 ? -33.840 13.462 43.120 1.00 87.56 188 ILE A CA 1
ATOM 1507 C C . ILE A 1 188 ? -34.954 12.916 42.214 1.00 87.56 188 ILE A C 1
ATOM 1509 O O . ILE A 1 188 ? -36.132 13.114 42.508 1.00 87.56 188 ILE A O 1
ATOM 1513 N N . GLY A 1 189 ? -34.602 12.171 41.160 1.00 85.12 189 GLY A N 1
ATOM 1514 C CA . GLY A 1 189 ? -35.577 11.569 40.246 1.00 85.12 189 GLY A CA 1
ATOM 1515 C C . GLY A 1 189 ? -36.529 10.594 40.945 1.00 85.12 189 GLY A C 1
ATOM 1516 O O . GLY A 1 189 ? -37.738 10.638 40.716 1.00 85.12 189 GLY A O 1
ATOM 1517 N N . LYS A 1 190 ? -36.014 9.763 41.862 1.00 87.75 190 LYS A N 1
ATOM 1518 C CA . LYS A 1 190 ? -36.8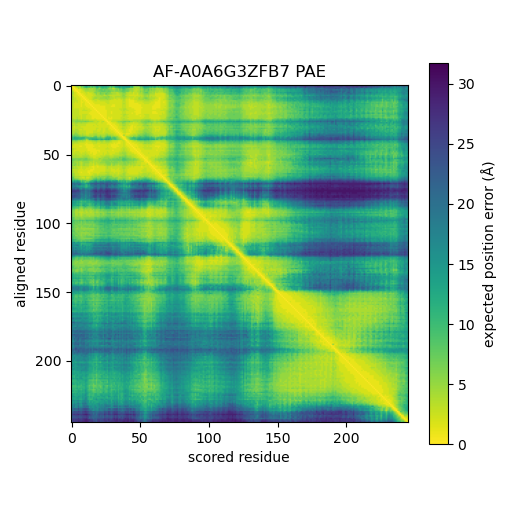45 8.853 42.668 1.00 87.75 190 LYS A CA 1
ATOM 1519 C C . LYS A 1 190 ? -37.772 9.596 43.633 1.00 87.75 190 LYS A C 1
ATOM 1521 O O . LYS A 1 190 ? -38.927 9.202 43.759 1.00 87.75 190 LYS A O 1
ATOM 1526 N N . LEU A 1 191 ? -37.303 10.666 44.284 1.00 89.75 191 LEU A N 1
ATOM 1527 C CA . LEU A 1 191 ? -38.139 11.501 45.164 1.00 89.75 191 LEU A CA 1
ATOM 1528 C C . LEU A 1 191 ? -39.265 12.209 44.395 1.00 89.75 191 LEU A C 1
ATOM 1530 O O . LEU A 1 191 ? -40.345 12.409 44.943 1.00 89.75 191 LEU A O 1
ATOM 1534 N N . ALA A 1 192 ? -39.035 12.536 43.122 1.00 88.12 192 ALA A N 1
ATOM 1535 C CA . ALA A 1 192 ? -40.034 13.106 42.219 1.00 88.12 192 ALA A CA 1
ATOM 1536 C C . ALA A 1 192 ? -40.993 12.063 41.599 1.00 88.12 192 ALA A C 1
ATOM 1538 O O . ALA A 1 192 ? -41.871 12.430 40.821 1.00 88.12 192 ALA A O 1
ATOM 1539 N N . GLY A 1 193 ? -40.848 10.773 41.930 1.00 89.12 193 GLY A N 1
ATOM 1540 C CA . GLY A 1 193 ? -41.730 9.699 41.462 1.00 89.12 193 GLY A CA 1
ATOM 1541 C C . GLY A 1 193 ? -41.341 9.062 40.123 1.00 89.12 193 GLY A C 1
ATOM 1542 O O . GLY A 1 193 ? -42.137 8.307 39.564 1.00 89.12 193 GLY A O 1
ATOM 1543 N N . ALA A 1 194 ? -40.139 9.324 39.598 1.00 90.12 194 ALA A N 1
ATOM 1544 C CA . ALA A 1 194 ? -39.669 8.682 38.372 1.00 90.12 194 ALA A CA 1
ATOM 1545 C C . ALA A 1 194 ? -39.386 7.187 38.592 1.00 90.12 194 ALA A C 1
ATOM 1547 O O . ALA A 1 194 ? -38.796 6.778 39.598 1.00 90.12 194 ALA A O 1
ATOM 1548 N N . ASN A 1 195 ? -39.779 6.355 37.624 1.00 90.75 195 ASN A N 1
ATOM 1549 C CA . ASN A 1 195 ? -39.492 4.924 37.669 1.00 90.75 195 ASN A CA 1
ATOM 1550 C C . ASN A 1 195 ? -38.034 4.626 37.250 1.00 90.75 195 ASN A C 1
ATOM 1552 O O . ASN A 1 195 ? -37.356 5.437 36.618 1.00 90.75 195 ASN A O 1
ATOM 1556 N N . GLN A 1 196 ? -37.544 3.427 37.578 1.00 86.56 196 GLN A N 1
ATOM 1557 C CA . GLN A 1 196 ? -36.155 3.020 37.316 1.00 86.56 196 GLN A CA 1
ATOM 1558 C C . GLN A 1 196 ? -35.754 3.032 35.829 1.00 86.56 196 GLN A C 1
ATOM 1560 O O . GLN A 1 196 ? -34.598 3.302 35.512 1.00 86.56 196 GLN A O 1
ATOM 1565 N N . PHE A 1 197 ? -36.699 2.779 34.919 1.00 88.75 197 PHE A N 1
ATOM 1566 C CA . PHE A 1 197 ? -36.444 2.764 33.478 1.00 88.75 197 PHE A CA 1
ATOM 1567 C C . PHE A 1 197 ? -36.359 4.178 32.897 1.00 88.75 197 PHE A C 1
ATOM 1569 O O . PHE A 1 197 ? -35.533 4.426 32.024 1.00 88.75 197 PHE A O 1
ATOM 1576 N N . GLN A 1 198 ? -37.163 5.116 33.406 1.00 87.88 198 GLN A N 1
ATOM 1577 C CA . GLN A 1 198 ? -37.114 6.528 33.020 1.00 87.88 198 GLN A CA 1
ATOM 1578 C C . GLN A 1 198 ? -35.767 7.150 33.396 1.00 87.88 198 GLN A C 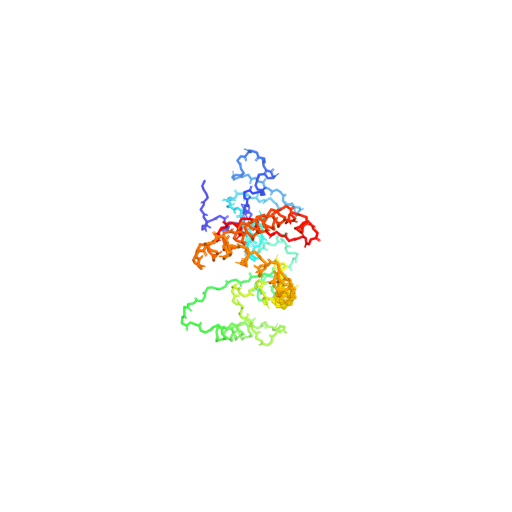1
ATOM 1580 O O . GLN A 1 198 ? -35.141 7.808 32.568 1.00 87.88 198 GLN A O 1
ATOM 1585 N N . ILE A 1 199 ? -35.289 6.874 34.612 1.00 87.88 199 ILE A N 1
ATOM 1586 C CA . ILE A 1 199 ? -33.993 7.364 35.095 1.00 87.88 199 ILE A CA 1
ATOM 1587 C C . ILE A 1 199 ? -32.845 6.759 34.271 1.00 87.88 199 ILE A C 1
ATOM 1589 O O . ILE A 1 199 ? -31.978 7.490 33.798 1.00 87.88 199 ILE A O 1
ATOM 1593 N N . ALA A 1 200 ? -32.860 5.440 34.040 1.00 87.44 200 ALA A N 1
ATOM 1594 C CA . ALA A 1 200 ? -31.841 4.774 33.226 1.00 87.44 200 ALA A CA 1
ATOM 1595 C C . ALA A 1 200 ? -31.811 5.296 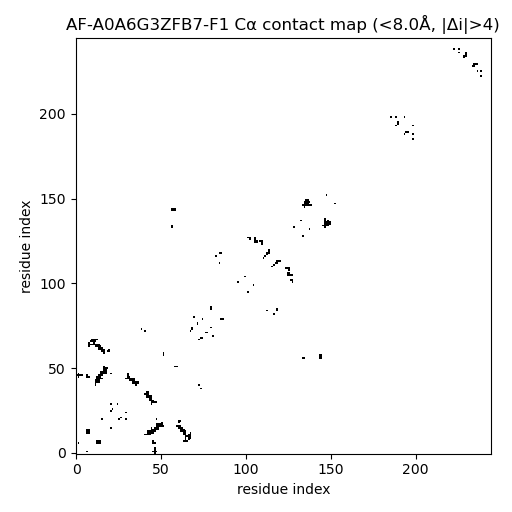31.777 1.00 87.44 200 ALA A C 1
ATOM 1597 O O . ALA A 1 200 ? -30.734 5.538 31.237 1.00 87.44 200 ALA A O 1
ATOM 1598 N N . GLY A 1 201 ? -32.979 5.516 31.165 1.00 89.44 201 GLY A N 1
ATOM 1599 C CA . GLY A 1 201 ? -33.088 6.057 29.810 1.00 89.44 201 GLY A CA 1
ATOM 1600 C C . GLY A 1 201 ? -32.553 7.485 29.692 1.00 89.44 201 GLY A C 1
ATOM 1601 O O . GLY A 1 201 ? -31.786 7.769 28.775 1.00 89.44 201 GLY A O 1
ATOM 1602 N N . GLN A 1 202 ? -32.893 8.366 30.639 1.00 88.56 202 GLN A N 1
ATOM 1603 C CA . GLN A 1 202 ? -32.378 9.740 30.668 1.00 88.56 202 GLN A CA 1
ATOM 1604 C C . GLN A 1 202 ? -30.847 9.761 30.753 1.00 88.56 202 GLN A C 1
ATOM 1606 O O . GLN A 1 202 ? -30.194 10.455 29.980 1.00 88.56 202 GLN A O 1
ATOM 1611 N N . LEU A 1 203 ? -30.280 8.954 31.650 1.00 85.56 203 LEU A N 1
ATOM 1612 C CA . LEU A 1 203 ? -28.835 8.868 31.852 1.00 85.56 203 LEU A CA 1
ATOM 1613 C C . LEU A 1 203 ? -28.096 8.284 30.657 1.00 85.56 203 LEU A C 1
ATOM 1615 O O . LEU A 1 203 ? -26.990 8.718 30.336 1.00 85.56 203 LEU A O 1
ATOM 1619 N N . PHE A 1 204 ? -28.701 7.304 29.993 1.00 89.31 204 PHE A N 1
ATOM 1620 C CA . PHE A 1 204 ? -28.155 6.759 28.764 1.00 89.31 204 PHE A CA 1
ATOM 1621 C C . PHE A 1 204 ? -28.124 7.820 27.661 1.00 89.31 204 PHE A C 1
ATOM 1623 O O . PHE A 1 204 ? -27.094 7.985 27.019 1.00 89.31 204 PHE A O 1
ATOM 1630 N N . ILE A 1 205 ? -29.213 8.576 27.477 1.00 92.56 205 ILE A N 1
ATOM 1631 C CA . ILE A 1 205 ? -29.289 9.647 26.473 1.00 92.56 205 ILE A CA 1
ATOM 1632 C C . ILE A 1 205 ? -28.281 10.759 26.774 1.00 92.56 205 ILE A C 1
ATOM 1634 O O . ILE A 1 205 ? -27.608 11.224 25.858 1.00 92.56 205 ILE A O 1
ATOM 1638 N N . GLU A 1 206 ? -28.137 11.164 28.035 1.00 88.56 206 GLU A N 1
ATOM 1639 C CA . GLU A 1 206 ? -27.167 12.185 28.441 1.00 88.56 206 GLU A CA 1
ATOM 1640 C C . GLU A 1 206 ? -25.729 11.746 28.132 1.00 88.56 206 GLU A C 1
ATOM 1642 O O . GLU A 1 206 ? -24.985 12.466 27.464 1.00 88.56 206 GLU A O 1
ATOM 1647 N N . ASN A 1 207 ? -25.358 10.523 28.525 1.00 88.06 207 ASN A N 1
ATOM 1648 C CA . ASN A 1 207 ? -24.035 9.978 28.222 1.00 88.06 207 ASN A CA 1
ATOM 1649 C C . ASN A 1 207 ? -23.822 9.779 26.720 1.00 88.06 207 ASN A C 1
ATOM 1651 O O . ASN A 1 207 ? -22.743 10.080 26.210 1.00 88.06 207 ASN A O 1
ATOM 1655 N N . LEU A 1 208 ? -24.837 9.309 25.992 1.00 92.44 208 LEU A N 1
ATOM 1656 C CA . LEU A 1 208 ? -24.775 9.151 24.543 1.00 92.44 208 LEU A CA 1
ATOM 1657 C C . LEU A 1 208 ? -24.546 10.501 23.859 1.00 92.44 208 LEU A C 1
ATOM 1659 O O . LEU A 1 208 ? -23.719 10.601 22.959 1.00 92.44 208 LEU A O 1
ATOM 1663 N N . PHE A 1 209 ? -25.228 11.553 24.309 1.00 93.62 209 PHE A N 1
ATOM 1664 C CA . PHE A 1 209 ? -25.076 12.893 23.755 1.00 93.62 209 PHE A CA 1
ATOM 1665 C C . PHE A 1 209 ? -23.663 13.442 23.986 1.00 93.62 209 PHE A C 1
ATOM 1667 O O . PHE A 1 209 ? -23.005 13.874 23.039 1.00 93.62 209 PHE A O 1
ATOM 1674 N N . VAL A 1 210 ? -23.153 13.354 25.218 1.00 90.00 210 VAL A N 1
ATOM 1675 C CA . VAL A 1 210 ? -21.803 13.828 25.567 1.00 90.00 210 VAL A CA 1
ATOM 1676 C C . VAL A 1 210 ? -20.720 13.038 24.821 1.00 90.00 210 VAL A C 1
ATOM 1678 O O . VAL A 1 210 ? -19.800 13.634 24.259 1.00 90.00 210 VAL A O 1
ATOM 1681 N N . THR A 1 211 ? -20.835 11.709 24.761 1.00 90.75 211 THR A N 1
ATOM 1682 C CA . THR A 1 211 ? -19.868 10.852 24.048 1.00 90.75 211 THR A CA 1
ATOM 1683 C C . THR A 1 211 ? -19.908 11.064 22.538 1.00 90.75 211 THR A C 1
ATOM 1685 O O . THR A 1 211 ? -18.850 11.127 21.917 1.00 90.75 211 THR A O 1
ATOM 1688 N N . THR A 1 212 ? -21.092 11.263 21.951 1.00 94.62 212 THR A N 1
ATOM 1689 C CA . THR A 1 212 ? -21.238 11.572 20.519 1.00 94.62 212 THR A CA 1
ATOM 1690 C C . THR A 1 212 ? -20.578 12.904 20.174 1.00 94.62 212 THR A C 1
ATOM 1692 O O . THR A 1 212 ? -19.846 12.985 19.191 1.00 94.62 212 THR A O 1
ATOM 1695 N N . ILE A 1 213 ? -20.769 13.941 20.997 1.00 96.06 213 ILE A N 1
ATOM 1696 C CA . ILE A 1 213 ? -20.101 15.235 20.798 1.00 96.06 213 ILE A CA 1
ATOM 1697 C C . ILE A 1 213 ? -18.581 15.084 20.906 1.00 96.06 213 ILE A C 1
ATOM 1699 O O . ILE A 1 213 ? -17.858 15.584 20.046 1.00 96.06 213 ILE A O 1
ATOM 1703 N N . GLY A 1 214 ? -18.088 14.375 21.926 1.00 93.88 214 GLY A N 1
ATOM 1704 C CA . GLY A 1 214 ? -16.655 14.126 22.089 1.00 93.88 214 GLY A CA 1
ATOM 1705 C C . GLY A 1 214 ? -16.050 13.378 20.898 1.00 93.88 214 GLY A C 1
ATOM 1706 O O . GLY A 1 214 ? -15.001 13.773 20.390 1.00 93.88 214 GLY A O 1
ATOM 1707 N N . TRP A 1 215 ? -16.739 12.346 20.407 1.00 93.50 215 TRP A N 1
ATOM 1708 C CA . TRP A 1 215 ? -16.335 11.596 19.219 1.00 93.50 215 TRP A CA 1
ATOM 1709 C C . TRP A 1 215 ? -16.302 12.479 17.966 1.00 93.50 215 TRP A C 1
ATOM 1711 O O . TRP A 1 215 ? -15.295 12.483 17.263 1.00 93.50 215 TRP A O 1
ATOM 1721 N N . LEU A 1 216 ? -17.342 13.287 17.724 1.00 95.75 216 LEU A N 1
ATOM 1722 C CA . LEU A 1 216 ? -17.392 14.216 16.587 1.00 95.75 216 LEU A CA 1
ATOM 1723 C C . LEU A 1 216 ? -16.230 15.212 16.613 1.00 95.75 216 LEU A C 1
ATOM 1725 O O . LEU A 1 216 ? -15.562 15.406 15.598 1.00 95.75 216 LEU A O 1
ATOM 1729 N N . ILE A 1 217 ? -15.956 15.817 17.772 1.00 96.06 217 ILE A N 1
ATOM 1730 C CA . ILE A 1 217 ? -14.819 16.731 17.939 1.00 96.06 217 ILE A CA 1
ATOM 1731 C C . ILE A 1 217 ? -13.505 15.997 17.651 1.00 96.06 217 ILE A C 1
ATOM 1733 O O . ILE A 1 217 ? -12.660 16.529 16.934 1.00 96.06 217 ILE A O 1
ATOM 1737 N N . GLY A 1 218 ? -13.347 14.768 18.150 1.00 93.81 218 GLY A N 1
ATOM 1738 C CA . GLY A 1 218 ? -12.171 13.937 17.893 1.00 93.81 218 GLY A CA 1
ATOM 1739 C C . GLY A 1 218 ? -11.964 13.628 16.408 1.00 93.81 218 GLY A C 1
ATOM 1740 O O . GLY A 1 218 ? -10.851 13.774 15.910 1.00 93.81 218 GLY A O 1
ATOM 1741 N N . VAL A 1 219 ? -13.027 13.272 15.681 1.00 91.81 219 VAL A N 1
ATOM 1742 C CA . VAL A 1 219 ? -12.976 13.019 14.229 1.00 91.81 219 VAL A CA 1
ATOM 1743 C C . VAL A 1 219 ? -12.602 14.287 13.461 1.00 91.81 219 VAL A C 1
ATOM 1745 O O . VAL A 1 219 ? -11.731 14.245 12.594 1.00 91.81 219 VAL A O 1
ATOM 1748 N N . ILE A 1 220 ? -13.202 15.431 13.802 1.00 93.62 220 ILE A N 1
ATOM 1749 C CA . ILE A 1 220 ? -12.868 16.721 13.180 1.00 93.62 220 ILE A CA 1
ATOM 1750 C C . ILE A 1 220 ? -11.399 17.075 13.435 1.00 93.62 220 ILE A C 1
ATOM 1752 O O . ILE A 1 220 ? -10.689 17.477 12.512 1.00 93.62 220 ILE A O 1
ATOM 1756 N N . MET A 1 221 ? -10.918 16.900 14.667 1.00 92.19 221 MET A N 1
ATOM 1757 C CA . MET A 1 221 ? -9.509 17.113 14.998 1.00 92.19 221 MET A CA 1
ATOM 1758 C C . MET A 1 221 ? -8.598 16.173 14.207 1.00 92.19 221 MET A C 1
ATOM 1760 O O . MET A 1 221 ? -7.612 16.636 13.647 1.00 92.19 221 MET A O 1
ATOM 1764 N N . ALA A 1 222 ? -8.941 14.887 14.096 1.00 89.75 222 ALA A N 1
ATOM 1765 C CA . ALA A 1 222 ? -8.155 13.928 13.328 1.00 89.75 222 ALA A CA 1
ATOM 1766 C C . ALA A 1 222 ? -8.018 14.367 11.863 1.00 89.75 222 ALA A C 1
ATOM 1768 O O . ALA A 1 222 ? -6.900 14.535 11.393 1.00 89.75 222 ALA A O 1
ATOM 1769 N N . ILE A 1 223 ? -9.135 14.662 11.187 1.00 89.00 223 ILE A N 1
ATOM 1770 C CA . ILE A 1 223 ? -9.145 15.074 9.774 1.00 89.00 223 ILE A CA 1
ATOM 1771 C C . ILE A 1 223 ? -8.373 16.383 9.561 1.00 89.00 223 ILE A C 1
ATOM 1773 O O . ILE A 1 223 ? -7.639 16.519 8.586 1.00 89.00 223 ILE A O 1
ATOM 1777 N N . THR A 1 224 ? -8.524 17.359 10.461 1.00 90.00 224 THR A N 1
ATOM 1778 C CA . THR A 1 224 ? -7.840 18.659 10.337 1.00 90.00 224 THR A CA 1
ATOM 1779 C C . THR A 1 224 ? -6.342 18.581 10.635 1.00 90.00 224 THR A C 1
ATOM 1781 O O . THR A 1 224 ? -5.571 19.366 10.083 1.00 90.00 224 THR A O 1
ATOM 1784 N N . LEU A 1 225 ? -5.913 17.634 11.474 1.00 88.81 225 LEU A N 1
ATOM 1785 C CA . LEU A 1 225 ? -4.507 17.426 11.819 1.00 88.81 225 LEU A CA 1
ATOM 1786 C C . LEU A 1 225 ? -3.781 16.497 10.841 1.00 88.81 225 LEU A C 1
ATOM 1788 O O . LEU A 1 225 ? -2.564 16.633 10.717 1.00 88.81 225 LEU A O 1
ATOM 1792 N N . THR A 1 226 ? -4.485 15.611 10.121 1.00 86.19 226 THR A N 1
ATOM 1793 C CA . THR A 1 226 ? -3.877 14.685 9.147 1.00 86.19 226 THR A CA 1
ATOM 1794 C C . THR A 1 226 ? -2.915 15.387 8.182 1.00 86.19 226 THR A C 1
ATOM 1796 O O . THR A 1 226 ? -1.760 14.976 8.163 1.00 86.19 226 THR A O 1
ATOM 1799 N N . PRO A 1 227 ? -3.268 16.494 7.494 1.00 86.00 227 PRO A N 1
ATOM 1800 C CA . PRO A 1 227 ? -2.349 17.142 6.551 1.00 86.00 227 PRO A CA 1
ATOM 1801 C C . PRO A 1 227 ? -1.056 17.644 7.205 1.00 86.00 227 PRO A C 1
ATOM 1803 O O . PRO A 1 227 ? 0.015 17.617 6.604 1.00 86.00 227 PRO A O 1
ATOM 1806 N N . SER A 1 228 ? -1.138 18.093 8.463 1.00 86.06 228 SER A N 1
ATOM 1807 C CA . SER A 1 228 ? 0.041 18.535 9.218 1.00 86.06 228 SER A CA 1
ATOM 1808 C C . SER A 1 228 ? 0.964 17.362 9.554 1.00 86.06 228 SER A C 1
ATOM 1810 O O . SER A 1 228 ? 2.184 17.509 9.523 1.00 86.06 228 SER A O 1
ATOM 1812 N N . VAL A 1 229 ? 0.386 16.199 9.869 1.00 83.12 229 VAL A N 1
ATOM 1813 C CA . VAL A 1 229 ? 1.126 14.955 10.121 1.00 83.12 229 VAL A CA 1
ATOM 1814 C C . VAL A 1 229 ? 1.763 14.452 8.827 1.00 83.12 229 VAL A C 1
ATOM 1816 O O . VAL A 1 229 ? 2.948 14.138 8.826 1.00 83.12 229 VAL A O 1
ATOM 1819 N N . GLU A 1 230 ? 1.020 14.441 7.721 1.00 83.06 230 GLU A N 1
ATOM 1820 C CA . GLU A 1 230 ? 1.536 14.051 6.404 1.00 83.06 230 GLU A CA 1
ATOM 1821 C C . GLU A 1 230 ? 2.742 14.901 5.998 1.00 83.06 230 GLU A C 1
ATOM 1823 O O . GLU A 1 230 ? 3.770 14.364 5.592 1.00 83.06 230 GLU A O 1
ATOM 1828 N N . TYR A 1 231 ? 2.657 16.220 6.196 1.00 82.31 231 TYR A N 1
ATOM 1829 C CA . TYR A 1 231 ? 3.761 17.136 5.926 1.00 82.31 231 TYR A CA 1
ATOM 1830 C C . TYR A 1 231 ? 4.979 16.892 6.829 1.00 82.31 231 TYR A C 1
ATOM 1832 O O . TYR A 1 231 ? 6.111 16.940 6.359 1.00 82.31 231 TYR A O 1
ATOM 1840 N N . LEU A 1 232 ? 4.768 16.644 8.126 1.00 79.06 232 LEU A N 1
ATOM 1841 C CA . LEU A 1 232 ? 5.863 16.491 9.090 1.00 79.06 232 LEU A CA 1
ATOM 1842 C C . LEU A 1 232 ? 6.588 15.144 8.964 1.00 79.06 232 LEU A C 1
ATOM 1844 O O . LEU A 1 232 ? 7.780 15.063 9.252 1.00 79.06 232 LEU A O 1
ATOM 1848 N N . PHE A 1 233 ? 5.866 14.094 8.577 1.00 73.81 233 PHE A N 1
ATOM 1849 C CA . PHE A 1 233 ? 6.412 12.744 8.468 1.00 73.81 233 PHE A CA 1
ATOM 1850 C C . PHE A 1 233 ? 6.703 12.311 7.026 1.00 73.81 233 PHE A C 1
ATOM 1852 O O . PHE A 1 233 ? 7.246 11.225 6.842 1.00 73.81 233 PHE A O 1
ATOM 1859 N N . GLU A 1 234 ? 6.364 13.135 6.029 1.00 68.62 234 GLU A N 1
ATOM 1860 C CA . GLU A 1 234 ? 6.463 12.806 4.598 1.00 68.62 234 GLU A CA 1
ATOM 1861 C C . GLU A 1 234 ? 5.712 11.506 4.245 1.00 68.62 234 GLU A C 1
ATOM 1863 O O . GLU A 1 234 ? 6.148 10.703 3.421 1.00 68.62 234 GLU A O 1
ATOM 1868 N N . ILE A 1 235 ? 4.568 11.279 4.901 1.00 68.31 235 ILE A N 1
ATOM 1869 C CA . ILE A 1 235 ? 3.714 10.099 4.705 1.00 68.31 235 ILE A CA 1
ATOM 1870 C C . ILE A 1 235 ? 2.430 10.554 4.019 1.00 68.31 235 ILE A C 1
ATOM 1872 O O . ILE A 1 235 ? 1.801 11.496 4.484 1.00 68.31 235 ILE A O 1
ATOM 1876 N N . GLU A 1 236 ? 1.994 9.860 2.969 1.00 62.88 236 GLU A N 1
ATOM 1877 C CA . GLU A 1 236 ? 0.641 10.022 2.423 1.00 62.88 236 GLU A CA 1
ATOM 1878 C C . GLU A 1 236 ? -0.332 9.133 3.215 1.00 62.88 236 GLU A C 1
ATOM 1880 O O . GLU A 1 236 ? -0.403 7.915 3.024 1.00 62.88 236 GLU A O 1
ATOM 1885 N N . LEU A 1 237 ? -1.078 9.731 4.142 1.00 63.78 237 LEU A N 1
ATOM 1886 C CA . LEU A 1 237 ? -2.134 9.066 4.895 1.00 63.78 237 LEU A CA 1
ATOM 1887 C C . LEU A 1 237 ? -3.439 9.282 4.133 1.00 63.78 237 LEU A C 1
ATOM 1889 O O . LEU A 1 237 ? -4.097 10.296 4.318 1.00 63.78 237 LEU A O 1
ATOM 1893 N N . SER A 1 238 ? -3.851 8.325 3.293 1.00 56.88 238 SER A N 1
ATOM 1894 C CA . SER A 1 238 ? -5.126 8.425 2.562 1.00 56.88 238 SER A CA 1
ATOM 1895 C C . SER A 1 238 ? -6.280 8.797 3.507 1.00 56.88 238 SER A C 1
ATOM 1897 O O . SER A 1 238 ? -6.821 7.959 4.231 1.00 56.88 238 SER A O 1
ATOM 1899 N N . SER A 1 239 ? -6.669 10.073 3.487 1.00 52.19 239 SER A N 1
ATOM 1900 C CA . SER A 1 239 ? -7.734 10.635 4.322 1.00 52.19 239 SER A CA 1
ATOM 1901 C C . SER A 1 239 ? -9.098 10.011 4.006 1.00 52.19 239 SER A C 1
ATOM 1903 O O . SER A 1 239 ? -9.991 10.001 4.853 1.00 52.19 239 SER A O 1
ATOM 1905 N N . MET A 1 240 ? -9.237 9.399 2.823 1.00 47.22 240 MET A N 1
ATOM 1906 C CA . MET A 1 240 ? -10.407 8.613 2.429 1.00 47.22 240 MET A CA 1
ATOM 1907 C C . MET A 1 240 ? -10.500 7.259 3.141 1.00 47.22 240 MET A C 1
ATOM 1909 O O . MET A 1 240 ? -11.607 6.767 3.319 1.00 47.22 240 MET A O 1
ATOM 1913 N N . GLY A 1 241 ? -9.395 6.669 3.612 1.00 51.56 241 GLY A N 1
ATOM 1914 C CA . GLY A 1 241 ? -9.429 5.390 4.334 1.00 51.56 241 GLY A CA 1
ATOM 1915 C C . GLY A 1 241 ? -10.123 5.464 5.700 1.00 51.56 241 GLY A C 1
ATOM 1916 O O . GLY A 1 241 ? -10.670 4.470 6.163 1.00 51.56 241 GLY A O 1
ATOM 1917 N N . ILE A 1 242 ? -10.154 6.648 6.323 1.00 49.84 242 ILE A N 1
ATOM 1918 C CA . ILE A 1 242 ? -10.801 6.888 7.627 1.00 49.84 242 ILE A CA 1
ATOM 1919 C C . ILE A 1 242 ? -12.333 6.994 7.488 1.00 49.84 242 ILE A C 1
ATOM 1921 O O . ILE A 1 242 ? -13.053 6.753 8.452 1.00 49.84 242 ILE A O 1
ATOM 1925 N N . LEU A 1 243 ? -12.839 7.336 6.296 1.00 43.34 243 LEU A N 1
ATOM 1926 C CA . LEU A 1 243 ? -14.273 7.495 6.008 1.00 43.34 243 LEU A CA 1
ATOM 1927 C C . LEU A 1 243 ? -14.863 6.355 5.157 1.00 43.34 243 LEU A C 1
ATOM 1929 O O . LEU A 1 243 ? -16.078 6.303 4.988 1.00 43.34 243 LEU A O 1
ATOM 1933 N N . ALA A 1 244 ? -14.025 5.478 4.594 1.00 38.16 244 ALA A N 1
ATOM 1934 C CA . ALA A 1 244 ? -14.426 4.445 3.633 1.00 38.16 244 ALA A CA 1
ATOM 1935 C C . ALA A 1 244 ? -14.600 3.032 4.229 1.00 38.16 244 ALA A C 1
ATOM 1937 O O . ALA A 1 244 ? -14.734 2.081 3.459 1.00 38.16 244 ALA A O 1
ATOM 1938 N N . ASN A 1 245 ? -14.617 2.884 5.558 1.00 34.81 245 ASN A N 1
ATOM 1939 C CA . ASN A 1 245 ? -14.948 1.628 6.245 1.00 34.81 245 ASN A CA 1
ATOM 1940 C C . ASN A 1 245 ? -16.000 1.851 7.331 1.00 34.81 245 ASN A C 1
ATOM 1942 O O . ASN A 1 245 ? -15.784 2.756 8.167 1.00 34.81 245 ASN A O 1
#

Secondary structure (DSSP, 8-state):
---TTTTTTSTTEEEEEHHHHHHHHTTS--TT-EEE-TTS-EEEEEEEEPPPPTT-S---SEEE-HHHHHSTTSSSTTTTSS-GGG-TT--------TT--HHHHHHHHHHIIIIIS----SSSS-----GGGHHHH---SS-SS----HHHHHHHHHHHHHHHHHHHHHHHHHHHHHHHHHHHHHHHHHHTT--HHHHHHHHHHHHHHHHHHHHHHHHHHHHHHHHHHHHHHT----TTTTT--

Mean predicted aligned error: 11.39 Å

Foldseek 3Di:
DADPVCQQPDALGKEFEPVLQCVVQPPDDQAQDWDQDPLRRIHGYRYYHHADDPPALAHDGMDHRVVNVQPCSPPPPDPCPPLVVPPPPDDDDDDDDPPDDQVVVFQVVLCCCCPVVVDDDPDSIGHDDDRVCCQAPDDDPDGNDDRPHVVVVVVVVVVVVVVVVVVVVVVVVVVVVCVVVLVVQVVVCVVVPHDPVRSVVVVVVVVVVVVVVVVVVVLVCCLVCVVVVCVVVVDPDPSVVVVVD